Protein AF-E6UH78-F1 (afdb_monomer_lite)

Sequence (272 aa):
MNTFVCPHCGGEVPEGMRFCPHCMTVLAEPQAIEIGAKGRKKNSLVFIIVLCACIVTGAAVYFAARGHNDISVQKNNTDTEVSADVSETESFTSDVDSWVDSMTESIPDNIVTDESSSAESHDETESSADSSVNEHITEQGITPESLYADIKDWCGTHPPKYFGVESAEDISAEQDGDTTMFSFADKGGARIFIGTDTDGNASFIIRLNDISAEGNNEHGEEILSALGDIFFSTDLSGRDGNFTENGYSFEIICNDYPDMFYTEYIITAEKL

Foldseek 3Di:
DDWDADPPPRDTGDPPDQADPVPRHGDDDPPPPPPPPPDDDPVVVVVVVVVVVVVVVVVVVVCVVVVPDDPPPDDDDDDDDDDDDDDDDDDDDDDDDDDDDDDDDDDDDDDDDDDDDDDDDDDPPPPPPPPPPACLVPLVHDDLVNVLVLQVVLCVVPVDPKAHDPDSVQWDWDDDPQKIWIWHAINQRWIWIWIAGSQGKIKIKIKHAQDDPPPDPVVVQRVQQSVCCSNQNDRRGPDAAWDDDNQWTKHWDWDDDVVRRMIIIIIIIHGD

Organism: Ruminococcus albus (strain ATCC 27210 / DSM 20455 / JCM 14654 / NCDO 2250 / 7) (NCBI:txid697329)

Structure (mmCIF, N/CA/C/O backbone):
data_AF-E6UH78-F1
#
_entry.id   AF-E6UH78-F1
#
loop_
_atom_site.group_PDB
_atom_site.id
_atom_site.type_symbol
_atom_site.label_atom_id
_atom_site.label_alt_id
_atom_site.label_comp_id
_atom_site.label_asym_id
_atom_site.label_entity_id
_atom_site.label_seq_id
_atom_site.pdbx_PDB_ins_code
_atom_site.Cartn_x
_atom_site.Cartn_y
_atom_site.Cartn_z
_atom_site.occupancy
_atom_site.B_iso_or_equiv
_atom_site.auth_seq_id
_atom_site.auth_comp_id
_atom_site.auth_asym_id
_atom_site.auth_atom_id
_atom_site.pdbx_PDB_model_num
ATOM 1 N N . MET A 1 1 ? 24.136 11.012 -43.748 1.00 64.56 1 MET A N 1
ATOM 2 C CA . MET A 1 1 ? 23.603 10.358 -42.538 1.00 64.56 1 MET A CA 1
ATOM 3 C C . MET A 1 1 ? 23.881 8.887 -42.724 1.00 64.56 1 MET A C 1
ATOM 5 O O . MET A 1 1 ? 23.500 8.372 -43.767 1.00 64.56 1 MET A O 1
ATOM 9 N N . ASN A 1 2 ? 24.631 8.267 -41.819 1.00 87.12 2 ASN A N 1
ATOM 10 C CA . ASN A 1 2 ? 24.899 6.839 -41.918 1.00 87.12 2 ASN A CA 1
ATOM 11 C C . ASN A 1 2 ? 23.661 6.069 -41.453 1.00 87.12 2 ASN A C 1
ATOM 13 O O . ASN A 1 2 ? 23.015 6.447 -40.471 1.00 87.12 2 ASN A O 1
ATOM 17 N N . THR A 1 3 ? 23.321 5.021 -42.190 1.00 92.69 3 THR A N 1
ATOM 18 C CA . THR A 1 3 ? 22.220 4.108 -41.890 1.00 92.69 3 THR A CA 1
ATOM 19 C C . THR A 1 3 ? 22.760 2.684 -41.872 1.00 92.69 3 THR A C 1
ATOM 21 O O . THR A 1 3 ? 23.737 2.369 -42.555 1.00 92.69 3 THR A O 1
ATOM 24 N N . PHE A 1 4 ? 22.129 1.820 -41.084 1.00 92.19 4 PHE A N 1
ATOM 25 C CA . PHE A 1 4 ? 22.402 0.387 -41.064 1.00 92.19 4 PHE A CA 1
ATOM 26 C C . PHE A 1 4 ? 21.100 -0.393 -41.245 1.00 92.19 4 PHE A C 1
ATOM 28 O O . PHE A 1 4 ? 20.007 0.135 -41.048 1.00 92.19 4 PHE A O 1
ATOM 35 N N . VAL A 1 5 ? 21.208 -1.655 -41.650 1.00 95.31 5 VAL A N 1
ATOM 36 C CA . VAL A 1 5 ? 20.044 -2.518 -41.872 1.00 95.31 5 VAL A CA 1
ATOM 37 C C . VAL A 1 5 ? 19.690 -3.229 -40.570 1.00 95.31 5 VAL A C 1
ATOM 39 O O . VAL A 1 5 ? 20.540 -3.881 -39.964 1.00 95.31 5 VAL A O 1
ATOM 42 N N . CYS A 1 6 ? 18.433 -3.115 -40.144 1.00 94.44 6 CYS A N 1
ATOM 43 C CA . CYS A 1 6 ? 17.913 -3.818 -38.978 1.00 94.44 6 CYS A CA 1
ATOM 44 C C . CYS A 1 6 ? 18.051 -5.342 -39.169 1.00 94.44 6 CYS A C 1
ATOM 46 O O . CYS A 1 6 ? 17.504 -5.872 -40.140 1.00 94.44 6 CYS A O 1
ATOM 48 N N . PRO A 1 7 ? 18.696 -6.075 -38.242 1.00 91.88 7 PRO A N 1
ATOM 49 C CA . PRO A 1 7 ? 18.867 -7.523 -38.362 1.00 91.88 7 PRO A CA 1
ATOM 50 C C . PRO A 1 7 ? 17.557 -8.308 -38.192 1.00 91.88 7 PRO A C 1
ATOM 52 O O . PRO A 1 7 ? 17.492 -9.465 -38.595 1.00 91.88 7 PRO A O 1
ATOM 55 N N . HIS A 1 8 ? 16.514 -7.696 -37.620 1.00 93.81 8 HIS A N 1
ATOM 56 C CA . HIS A 1 8 ? 15.230 -8.357 -37.367 1.00 93.81 8 HIS A CA 1
ATOM 57 C C . HIS A 1 8 ? 14.242 -8.230 -38.530 1.00 93.81 8 HIS A C 1
ATOM 59 O O . HIS A 1 8 ? 13.579 -9.203 -38.873 1.00 93.81 8 HIS A O 1
ATOM 65 N N . CYS A 1 9 ? 14.126 -7.043 -39.136 1.00 96.00 9 CYS A N 1
ATOM 66 C CA . CYS A 1 9 ? 13.117 -6.776 -40.169 1.00 96.00 9 CYS A CA 1
ATOM 67 C C . CYS A 1 9 ? 13.693 -6.365 -41.529 1.00 96.00 9 CYS A C 1
ATOM 69 O O . CYS A 1 9 ? 12.942 -6.245 -42.492 1.00 96.00 9 CYS A O 1
ATOM 71 N N . GLY A 1 10 ? 15.003 -6.116 -41.62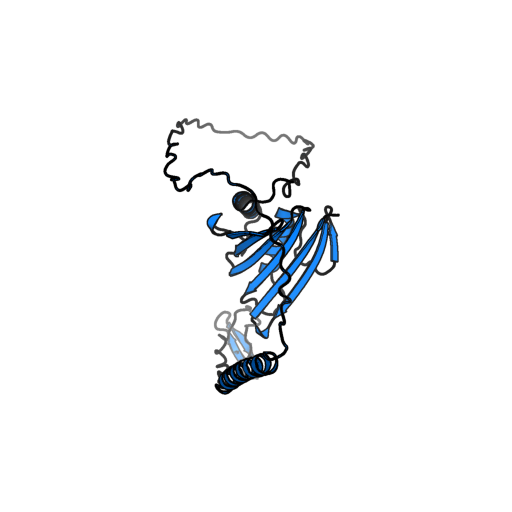3 1.00 95.81 10 GLY A N 1
ATOM 72 C CA . GLY A 1 10 ? 15.647 -5.664 -42.857 1.00 95.81 10 GLY A CA 1
ATOM 73 C C . GLY A 1 10 ? 15.383 -4.199 -43.229 1.00 95.81 10 GLY A C 1
ATOM 74 O O . GLY A 1 10 ? 15.812 -3.767 -44.294 1.00 95.81 10 GLY A O 1
ATOM 75 N N . GLY A 1 11 ? 14.692 -3.427 -42.384 1.00 95.25 11 GLY A N 1
ATOM 76 C CA . GLY A 1 11 ? 14.471 -1.994 -42.604 1.00 95.25 11 GLY A CA 1
ATOM 77 C C . GLY A 1 11 ? 15.739 -1.161 -42.388 1.00 95.25 11 GLY A C 1
ATOM 78 O O . GLY A 1 11 ? 16.573 -1.506 -41.549 1.00 95.25 11 GLY A O 1
ATOM 79 N N . GLU A 1 12 ? 15.878 -0.053 -43.114 1.00 95.88 12 GLU A N 1
ATOM 80 C CA . GLU A 1 12 ? 16.978 0.898 -42.917 1.00 95.88 12 GLU A CA 1
ATOM 81 C C . GLU A 1 12 ? 16.752 1.735 -41.653 1.00 95.88 12 GLU A C 1
ATOM 83 O O . GLU A 1 12 ? 15.695 2.335 -41.463 1.00 95.88 12 GLU A O 1
ATOM 88 N N . VAL A 1 13 ? 17.756 1.786 -40.779 1.00 94.25 13 VAL A N 1
ATOM 89 C CA . VAL A 1 13 ? 17.693 2.487 -39.496 1.00 94.25 13 VAL A CA 1
ATOM 90 C C . VAL A 1 13 ? 18.829 3.507 -39.408 1.00 94.25 13 VAL A C 1
ATOM 92 O O . VAL A 1 13 ? 19.980 3.169 -39.700 1.00 94.25 13 VAL A O 1
ATOM 95 N N . PRO A 1 14 ? 18.549 4.759 -39.002 1.00 93.00 14 PRO A N 1
ATOM 96 C CA . PRO A 1 14 ? 19.593 5.733 -38.700 1.00 93.00 14 PRO A CA 1
ATOM 97 C C . PRO A 1 14 ? 20.524 5.244 -37.580 1.00 93.00 14 PRO A C 1
ATOM 99 O O . PRO A 1 14 ? 20.056 4.724 -36.564 1.00 93.00 14 PRO A O 1
ATOM 102 N N . GLU A 1 15 ? 21.839 5.433 -37.735 1.00 87.81 15 GLU A N 1
ATOM 103 C CA . GLU A 1 15 ? 22.797 5.150 -36.656 1.00 87.81 15 GLU A CA 1
ATOM 104 C C . GLU A 1 15 ? 22.454 5.949 -35.381 1.00 87.81 15 GLU A C 1
ATOM 106 O O . GLU A 1 15 ? 22.081 7.121 -35.445 1.00 87.81 15 GLU A O 1
ATOM 111 N N . GLY A 1 16 ? 22.584 5.310 -34.213 1.00 85.44 16 GLY A N 1
ATOM 112 C CA . GLY A 1 16 ? 22.315 5.919 -32.901 1.00 85.44 16 GLY A CA 1
ATOM 113 C C . GLY A 1 16 ? 20.896 5.718 -32.350 1.00 85.44 16 GLY A C 1
ATOM 114 O O . GLY A 1 16 ? 20.636 6.093 -31.207 1.00 85.44 16 GLY A O 1
ATOM 115 N N . MET A 1 17 ? 19.984 5.100 -33.107 1.00 87.25 17 MET A N 1
ATOM 116 C CA . MET A 1 17 ? 18.658 4.721 -32.603 1.00 87.25 17 MET A CA 1
ATOM 117 C C . MET A 1 17 ? 18.734 3.510 -31.660 1.00 87.25 17 MET A C 1
ATOM 119 O O . MET A 1 17 ? 19.399 2.520 -31.960 1.00 87.25 17 MET A O 1
ATOM 123 N N . ARG A 1 18 ? 18.007 3.563 -30.533 1.00 89.31 18 ARG A N 1
ATOM 124 C CA . ARG A 1 18 ? 17.920 2.446 -29.567 1.00 89.31 18 ARG A CA 1
ATOM 125 C C . ARG A 1 18 ? 16.932 1.358 -29.999 1.00 89.31 18 ARG A C 1
ATOM 127 O O . ARG A 1 18 ? 17.077 0.209 -29.594 1.00 89.31 18 ARG A O 1
ATOM 134 N N . PHE A 1 19 ? 15.957 1.705 -30.836 1.00 94.06 19 PHE A N 1
ATOM 135 C CA . PHE A 1 19 ? 14.913 0.811 -31.335 1.00 94.06 19 PHE A CA 1
ATOM 136 C C . PHE A 1 19 ? 14.699 1.005 -32.839 1.00 94.06 19 PHE A C 1
ATOM 138 O O . PHE A 1 19 ? 14.930 2.083 -33.388 1.00 94.06 19 PHE A O 1
ATOM 145 N N . CYS A 1 20 ? 14.251 -0.048 -33.518 1.00 94.62 20 CYS A N 1
ATOM 146 C CA . CYS A 1 20 ? 13.890 0.017 -34.925 1.00 94.62 20 CYS A CA 1
ATOM 147 C C . CYS A 1 20 ? 12.533 0.727 -35.089 1.00 94.62 20 CYS A C 1
ATOM 149 O O . CYS A 1 20 ? 11.542 0.236 -34.549 1.00 94.62 20 CYS A O 1
ATOM 151 N N . PRO A 1 21 ? 12.417 1.805 -35.886 1.00 93.38 21 PRO A N 1
ATOM 152 C CA . PRO A 1 21 ? 11.133 2.476 -36.108 1.00 93.38 21 PRO A CA 1
ATOM 153 C C . PRO A 1 21 ? 10.144 1.637 -36.936 1.00 93.38 21 PRO A C 1
ATOM 155 O O . PRO A 1 21 ? 8.962 1.957 -36.980 1.00 93.38 21 PRO A O 1
ATOM 158 N N . HIS A 1 22 ? 10.612 0.573 -37.598 1.00 95.38 22 HIS A N 1
ATOM 159 C CA . HIS A 1 22 ? 9.776 -0.273 -38.454 1.00 95.38 22 HIS A CA 1
ATOM 160 C C . HIS A 1 22 ? 9.160 -1.466 -37.722 1.00 95.38 22 HIS A C 1
ATOM 162 O O . HIS A 1 22 ? 8.019 -1.815 -37.997 1.00 95.38 22 HIS A O 1
ATOM 168 N N . CYS A 1 23 ? 9.906 -2.110 -36.820 1.00 95.38 23 CYS A N 1
ATOM 169 C CA . CYS A 1 23 ? 9.446 -3.316 -36.120 1.00 95.38 23 CYS A CA 1
ATOM 170 C C . CYS A 1 23 ? 9.434 -3.179 -34.594 1.00 95.38 23 CYS A C 1
ATOM 172 O O . CYS A 1 23 ? 9.164 -4.157 -33.908 1.00 95.38 23 CYS A O 1
ATOM 174 N N . MET A 1 24 ? 9.766 -1.994 -34.067 1.00 93.00 24 MET A N 1
ATOM 175 C CA . MET A 1 24 ? 9.854 -1.684 -32.632 1.00 93.00 24 MET A CA 1
ATOM 176 C C . MET A 1 24 ? 10.829 -2.561 -31.829 1.00 93.00 24 MET A C 1
ATOM 178 O O . MET A 1 24 ? 10.889 -2.464 -30.608 1.00 93.00 24 MET A O 1
ATOM 182 N N . THR A 1 25 ? 11.650 -3.382 -32.489 1.00 91.50 25 THR A N 1
ATOM 183 C CA . THR A 1 25 ? 12.662 -4.201 -31.814 1.00 91.50 25 THR A CA 1
ATOM 184 C C . THR A 1 25 ? 13.817 -3.333 -31.322 1.00 91.50 25 THR A C 1
ATOM 186 O O . THR A 1 25 ? 14.319 -2.482 -32.060 1.00 91.50 25 THR A O 1
ATOM 189 N N . VAL A 1 26 ? 14.249 -3.557 -30.082 1.00 92.12 26 VAL A N 1
ATOM 190 C CA . VAL A 1 26 ? 15.414 -2.898 -29.476 1.00 92.12 26 VAL A CA 1
ATOM 191 C C . VAL A 1 26 ? 16.685 -3.358 -30.201 1.00 92.12 26 VAL A C 1
ATOM 193 O O . VAL A 1 26 ? 16.907 -4.554 -30.355 1.00 92.12 26 VAL A O 1
ATOM 196 N N . LEU A 1 27 ? 17.495 -2.414 -30.693 1.00 86.06 27 LEU A N 1
ATOM 197 C CA . LEU A 1 27 ? 18.674 -2.686 -31.537 1.00 86.06 27 LEU A CA 1
ATOM 198 C C . LEU A 1 27 ? 20.006 -2.521 -30.805 1.00 86.06 27 LEU A C 1
ATOM 200 O O . LEU A 1 27 ? 21.017 -3.057 -31.250 1.00 86.06 27 LEU A O 1
ATOM 204 N N . ALA A 1 28 ? 20.015 -1.771 -29.705 1.00 74.69 28 ALA A N 1
ATOM 205 C CA . ALA A 1 28 ? 21.189 -1.591 -28.872 1.00 74.69 28 ALA A CA 1
ATOM 206 C C . ALA A 1 28 ? 20.888 -2.137 -27.481 1.00 74.69 28 ALA A C 1
ATOM 208 O O . ALA A 1 28 ? 20.079 -1.569 -26.744 1.00 74.69 28 ALA A O 1
ATOM 209 N N . GLU A 1 29 ? 21.569 -3.220 -27.121 1.00 62.41 29 GLU A N 1
ATOM 210 C CA . GLU A 1 29 ? 21.730 -3.588 -25.723 1.00 62.41 29 GLU A CA 1
ATOM 211 C C . GLU A 1 29 ? 22.396 -2.390 -25.027 1.00 62.41 29 GLU A C 1
ATOM 213 O O . GLU A 1 29 ? 23.367 -1.842 -25.571 1.00 62.41 29 GLU A O 1
ATOM 218 N N . PRO A 1 30 ? 21.843 -1.879 -23.912 1.00 55.22 30 PRO A N 1
ATOM 219 C CA . PRO A 1 30 ? 22.436 -0.753 -23.220 1.00 55.22 30 PRO A CA 1
ATOM 220 C C . PRO A 1 30 ? 23.849 -1.171 -22.837 1.00 55.22 30 PRO A C 1
ATOM 222 O O . PRO A 1 30 ? 24.035 -1.996 -21.948 1.00 55.22 30 PRO A O 1
ATOM 225 N N . GLN A 1 31 ? 24.852 -0.624 -23.530 1.00 50.94 31 GLN A N 1
ATOM 226 C CA . GLN A 1 31 ? 26.220 -0.684 -23.047 1.00 50.94 31 GLN A CA 1
ATOM 227 C C . GLN A 1 31 ? 26.142 -0.134 -21.639 1.00 50.94 31 GLN A C 1
ATOM 229 O O . GLN A 1 31 ? 25.768 1.032 -21.472 1.00 50.94 31 GLN A O 1
ATOM 234 N N . ALA A 1 32 ? 26.358 -1.018 -20.661 1.00 45.69 32 ALA A N 1
ATOM 235 C CA . ALA A 1 32 ? 26.379 -0.673 -19.261 1.00 45.69 32 ALA A CA 1
ATOM 236 C C . ALA A 1 32 ? 27.244 0.573 -19.174 1.00 45.69 32 ALA A C 1
ATOM 238 O O . ALA A 1 32 ? 28.445 0.532 -19.444 1.00 45.69 32 ALA A O 1
ATOM 239 N N . ILE A 1 33 ? 26.599 1.711 -18.925 1.00 51.16 33 ILE A N 1
ATOM 240 C CA . ILE A 1 33 ? 27.321 2.917 -18.592 1.00 51.16 33 ILE A CA 1
ATOM 241 C C . ILE A 1 33 ? 28.070 2.467 -17.352 1.00 51.16 33 ILE A C 1
ATOM 243 O O . ILE A 1 33 ? 27.443 2.167 -16.337 1.00 51.16 33 ILE A O 1
ATOM 247 N N . GLU A 1 34 ? 29.388 2.308 -17.457 1.00 52.97 34 GLU A N 1
ATOM 248 C CA . GLU A 1 34 ? 30.239 2.218 -16.288 1.00 52.97 34 GLU A CA 1
ATOM 249 C C . GLU A 1 34 ? 30.038 3.552 -15.573 1.00 52.97 34 GLU A C 1
ATOM 251 O O . GLU A 1 34 ? 30.721 4.546 -15.832 1.00 52.97 34 GLU A O 1
ATOM 256 N N . ILE A 1 35 ? 29.000 3.613 -14.735 1.00 50.22 35 ILE A N 1
ATOM 257 C CA . ILE A 1 35 ? 28.782 4.688 -13.793 1.00 50.22 35 ILE A CA 1
ATOM 258 C C . ILE A 1 35 ? 29.989 4.561 -12.891 1.00 50.22 35 ILE A C 1
ATOM 260 O O . ILE A 1 35 ? 30.033 3.705 -12.008 1.00 50.22 35 ILE A O 1
ATOM 264 N N . GLY A 1 36 ? 31.018 5.349 -13.203 1.00 45.28 36 GLY A N 1
ATOM 265 C CA . GLY A 1 36 ? 32.246 5.397 -12.443 1.00 45.28 36 GLY A CA 1
ATOM 266 C C . GLY A 1 36 ? 31.859 5.522 -10.984 1.00 45.28 36 GLY A C 1
ATOM 267 O O . GLY A 1 36 ? 31.311 6.548 -10.574 1.00 45.28 36 GLY A O 1
ATOM 268 N N . ALA A 1 37 ? 32.092 4.445 -10.234 1.00 51.62 37 ALA A N 1
ATOM 269 C CA . ALA A 1 37 ? 31.869 4.376 -8.809 1.00 51.62 37 ALA A CA 1
ATOM 270 C C . ALA A 1 37 ? 32.711 5.486 -8.181 1.00 51.62 37 ALA A C 1
ATOM 272 O O . ALA A 1 37 ? 33.913 5.350 -7.941 1.00 51.62 37 ALA A O 1
ATOM 273 N N . LYS A 1 38 ? 32.087 6.649 -7.994 1.00 45.47 38 LYS A N 1
ATOM 274 C CA . LYS A 1 38 ? 32.707 7.817 -7.393 1.00 45.47 38 LYS A CA 1
ATOM 275 C C . LYS A 1 38 ? 32.913 7.440 -5.934 1.00 45.47 38 LYS A C 1
ATOM 277 O O . LYS A 1 38 ? 31.975 7.465 -5.143 1.00 45.47 38 LYS A O 1
ATOM 282 N N . GLY A 1 39 ? 34.130 6.997 -5.620 1.00 51.09 39 GLY A N 1
ATOM 283 C CA . GLY A 1 39 ? 34.507 6.462 -4.319 1.00 51.09 39 GLY A CA 1
ATOM 284 C C . GLY A 1 39 ? 33.954 7.316 -3.183 1.00 51.09 39 GLY A C 1
ATOM 285 O O . GLY A 1 39 ? 34.350 8.472 -3.005 1.00 51.09 39 GLY A O 1
ATOM 286 N N . ARG A 1 40 ? 33.024 6.737 -2.412 1.00 53.28 40 ARG A N 1
ATOM 287 C CA . ARG A 1 40 ? 32.536 7.318 -1.161 1.00 53.28 40 ARG A CA 1
ATOM 288 C C . ARG A 1 40 ? 33.744 7.564 -0.261 1.00 53.28 40 ARG A C 1
ATOM 290 O O . ARG A 1 40 ? 34.459 6.644 0.134 1.00 53.28 40 ARG A O 1
ATOM 297 N N . LYS A 1 41 ? 33.995 8.844 0.014 1.00 55.88 41 LYS A N 1
ATOM 298 C CA . LYS A 1 41 ? 35.101 9.338 0.835 1.00 55.88 41 LYS A CA 1
ATOM 299 C C . LYS A 1 41 ? 35.047 8.688 2.223 1.00 55.88 41 LYS A C 1
ATOM 301 O O . LYS A 1 41 ? 34.174 9.016 3.024 1.00 55.88 41 LYS A O 1
ATOM 306 N N . LYS A 1 42 ? 36.057 7.866 2.539 1.00 61.22 42 LYS A N 1
ATOM 307 C CA . LYS A 1 42 ? 36.371 7.318 3.880 1.00 61.22 42 LYS A CA 1
ATOM 308 C C . LYS A 1 42 ? 36.384 8.364 5.009 1.00 61.22 42 LYS A C 1
ATOM 310 O O . LYS A 1 42 ? 36.319 8.007 6.178 1.00 61.22 42 LYS A O 1
ATOM 315 N N . ASN A 1 43 ? 36.423 9.652 4.676 1.00 64.38 43 ASN A N 1
ATOM 316 C CA . ASN A 1 43 ? 36.485 10.742 5.643 1.00 64.38 43 ASN A CA 1
ATOM 317 C C . ASN A 1 43 ? 35.149 10.988 6.366 1.00 64.38 43 ASN A C 1
ATOM 319 O O . ASN A 1 43 ? 35.172 11.568 7.444 1.00 64.38 43 ASN A O 1
ATOM 323 N N . SER A 1 44 ? 34.003 10.540 5.833 1.00 69.50 44 SER A N 1
ATOM 324 C CA . SER A 1 44 ? 32.702 10.743 6.500 1.00 69.50 44 SER A CA 1
ATOM 325 C C . SER A 1 44 ? 32.572 9.930 7.795 1.00 69.50 44 SER A C 1
ATOM 327 O O . SER A 1 44 ? 32.066 10.441 8.790 1.00 69.50 44 SER A O 1
ATOM 329 N N . LEU A 1 45 ? 33.134 8.718 7.833 1.00 81.06 45 LEU A N 1
ATOM 330 C CA . LEU A 1 45 ? 33.101 7.865 9.025 1.00 81.06 45 LEU A CA 1
ATOM 331 C C . LEU A 1 45 ? 33.963 8.437 10.166 1.00 81.06 45 LEU A C 1
ATOM 333 O O . LEU A 1 45 ? 33.591 8.348 11.332 1.00 81.06 45 LEU A O 1
ATOM 337 N N . VAL A 1 46 ? 35.070 9.111 9.834 1.00 86.94 46 VAL A N 1
ATOM 338 C CA . VAL A 1 46 ? 35.931 9.782 10.823 1.00 86.94 46 VAL A CA 1
ATOM 339 C C . VAL A 1 46 ? 35.196 10.941 11.506 1.00 86.94 46 VAL A C 1
ATOM 341 O O . VAL A 1 46 ? 35.317 11.100 12.718 1.00 86.94 46 VAL A O 1
ATOM 344 N N . PHE A 1 47 ? 34.388 11.711 10.767 1.00 87.44 47 PHE A N 1
ATOM 345 C CA . PHE A 1 47 ? 33.593 12.796 11.355 1.00 87.44 47 PHE A CA 1
ATOM 346 C C . PHE A 1 47 ? 32.551 12.286 12.357 1.00 87.44 47 PHE A C 1
ATOM 348 O O . PHE A 1 47 ? 32.396 12.891 13.416 1.00 87.44 47 PHE A O 1
ATOM 355 N N . ILE A 1 48 ? 31.889 11.160 12.067 1.00 89.44 48 ILE A N 1
ATOM 356 C CA . ILE A 1 48 ? 30.893 10.564 12.973 1.00 89.44 48 ILE A CA 1
ATOM 357 C C . ILE A 1 48 ? 31.556 10.103 14.279 1.00 89.44 48 ILE A C 1
ATOM 359 O O . ILE A 1 48 ? 31.062 10.414 15.360 1.00 89.44 48 ILE A O 1
ATOM 363 N N . ILE A 1 49 ? 32.715 9.437 14.202 1.00 93.38 49 ILE A N 1
ATOM 364 C CA . ILE A 1 49 ? 33.445 8.976 15.396 1.00 93.38 49 ILE A CA 1
ATOM 365 C C . ILE A 1 49 ? 33.884 10.156 16.276 1.00 93.38 49 ILE A C 1
ATOM 367 O O . ILE A 1 49 ? 33.722 10.108 17.496 1.00 93.38 49 ILE A O 1
ATOM 371 N N . VAL A 1 50 ? 34.409 11.228 15.672 1.00 95.81 50 VAL A N 1
ATOM 372 C CA . VAL A 1 50 ? 34.823 12.432 16.413 1.00 95.81 50 VAL A CA 1
ATOM 373 C C . VAL A 1 50 ? 33.624 13.099 17.093 1.00 95.81 50 VAL A C 1
ATOM 375 O O . VAL A 1 50 ? 33.726 13.503 18.249 1.00 95.81 50 VAL A O 1
ATOM 378 N N . LEU A 1 51 ? 32.474 13.166 16.418 1.00 95.56 51 LEU A N 1
ATOM 379 C CA . LEU A 1 51 ? 31.261 13.766 16.972 1.00 95.56 51 LEU A CA 1
ATOM 380 C C . LEU A 1 51 ? 30.727 12.979 18.180 1.00 95.56 51 LEU A C 1
ATOM 382 O O . LEU A 1 51 ? 30.440 13.580 19.216 1.00 95.56 51 LEU A O 1
ATOM 386 N N . CYS A 1 52 ? 30.690 11.644 18.105 1.00 95.44 52 CYS A N 1
ATOM 387 C CA . CYS A 1 52 ? 30.312 10.798 19.242 1.00 95.44 52 CYS A CA 1
ATOM 388 C C . CYS A 1 52 ? 31.266 10.970 20.437 1.00 95.44 52 CYS A C 1
ATOM 390 O O . CYS A 1 52 ? 30.812 11.090 21.576 1.00 95.44 52 CYS A O 1
ATOM 392 N N . ALA A 1 53 ? 32.580 11.048 20.196 1.00 96.31 53 ALA A N 1
ATOM 393 C CA . ALA A 1 53 ? 33.564 11.260 21.259 1.00 96.31 53 ALA A CA 1
ATOM 394 C C . ALA A 1 53 ? 33.379 12.615 21.974 1.00 96.31 53 ALA A C 1
ATOM 396 O O . ALA A 1 53 ? 33.495 12.686 23.203 1.00 96.31 53 ALA A O 1
ATOM 397 N N . CYS A 1 54 ? 33.033 13.675 21.235 1.00 96.00 54 CYS A N 1
ATOM 398 C CA . CYS A 1 54 ? 32.720 14.992 21.802 1.00 96.00 54 CYS A CA 1
ATOM 399 C C . CYS A 1 54 ? 31.463 14.973 22.686 1.00 96.00 54 CYS A C 1
ATOM 401 O O . CYS A 1 54 ? 31.446 15.606 23.740 1.00 96.00 54 CYS A O 1
ATOM 403 N N . ILE A 1 55 ? 30.422 14.231 22.296 1.00 96.12 55 ILE A N 1
ATOM 404 C CA . ILE A 1 55 ? 29.178 14.133 23.078 1.00 96.12 55 ILE A CA 1
ATOM 405 C C . ILE A 1 55 ? 29.433 13.417 24.411 1.00 96.12 55 ILE A C 1
ATOM 407 O O . ILE A 1 55 ? 29.029 13.910 25.464 1.00 96.12 55 ILE A O 1
ATOM 411 N N . VAL A 1 56 ? 30.157 12.294 24.385 1.00 96.00 56 VAL A N 1
ATOM 412 C CA . VAL A 1 56 ? 30.470 11.509 25.593 1.00 96.00 56 VAL A CA 1
ATOM 413 C C . VAL A 1 56 ? 31.337 12.310 26.569 1.00 96.00 56 VAL A C 1
ATOM 415 O O . VAL A 1 56 ? 31.060 12.343 27.769 1.00 96.00 56 VAL A O 1
ATOM 418 N N . THR A 1 57 ? 32.362 13.002 26.066 1.00 94.56 57 THR A N 1
ATOM 419 C CA . THR A 1 57 ? 33.218 13.854 26.908 1.00 94.56 57 THR A CA 1
ATOM 420 C C . THR A 1 57 ? 32.465 15.065 27.458 1.00 94.56 57 THR A C 1
ATOM 422 O O . THR A 1 57 ? 32.613 15.382 28.639 1.00 94.56 57 THR A O 1
ATOM 425 N N . GLY A 1 58 ? 31.599 15.696 26.657 1.00 95.31 58 GLY A N 1
ATOM 426 C CA . GLY A 1 58 ? 30.731 16.786 27.106 1.00 95.31 58 GLY A CA 1
ATOM 427 C C . GLY A 1 58 ? 29.777 16.365 28.227 1.00 95.31 58 GLY A C 1
ATOM 428 O O . GLY A 1 58 ? 29.675 17.060 29.239 1.00 95.31 58 GLY A O 1
ATOM 429 N N . ALA A 1 59 ? 29.138 15.198 28.098 1.00 92.75 59 ALA A N 1
ATOM 430 C CA . ALA A 1 59 ? 28.251 14.654 29.123 1.00 92.75 59 ALA A CA 1
ATOM 431 C C . ALA A 1 59 ? 28.996 14.366 30.438 1.00 92.75 59 ALA A C 1
ATOM 433 O O . ALA A 1 59 ? 28.528 14.755 31.507 1.00 92.75 59 ALA A O 1
ATOM 434 N N . ALA A 1 60 ? 30.184 13.756 30.378 1.00 93.19 60 ALA A N 1
ATOM 435 C CA . ALA A 1 60 ? 30.981 13.465 31.572 1.00 93.19 60 ALA A CA 1
ATOM 436 C C . ALA A 1 60 ? 31.373 14.741 32.343 1.00 93.19 60 ALA A C 1
ATOM 438 O O . ALA A 1 60 ? 31.232 14.794 33.566 1.00 93.19 60 ALA A O 1
ATOM 439 N N . VAL A 1 61 ? 31.806 15.792 31.635 1.00 94.25 61 VAL A N 1
ATOM 440 C CA . VAL A 1 61 ? 32.126 17.095 32.246 1.00 94.25 61 VAL A CA 1
ATOM 441 C C . VAL A 1 61 ? 30.877 17.744 32.842 1.00 94.25 61 VAL A C 1
ATOM 443 O O . VAL A 1 61 ? 30.929 18.275 33.951 1.00 94.25 61 VAL A O 1
ATOM 446 N N . TYR A 1 62 ? 29.744 17.667 32.142 1.00 92.75 62 TYR A N 1
ATOM 447 C CA . TYR A 1 62 ? 28.475 18.205 32.620 1.00 92.75 62 TYR A CA 1
ATOM 448 C C . TYR A 1 62 ? 28.027 17.556 33.937 1.00 92.75 62 TYR A C 1
ATOM 450 O O . TYR A 1 62 ? 27.680 18.263 34.883 1.00 92.75 62 TYR A O 1
ATOM 458 N N . PHE A 1 63 ? 28.089 16.224 34.038 1.00 88.19 63 PHE A N 1
ATOM 459 C CA . PHE A 1 63 ? 27.739 15.507 35.268 1.00 88.19 63 PHE A CA 1
ATOM 460 C C . PHE A 1 63 ? 28.720 15.784 36.411 1.00 88.19 63 PHE A C 1
ATOM 462 O O . PHE A 1 63 ? 28.284 15.998 37.542 1.00 88.19 63 PHE A O 1
ATOM 469 N N . ALA A 1 64 ? 30.023 15.864 36.127 1.00 86.69 64 ALA A N 1
ATOM 470 C CA . ALA A 1 64 ? 31.022 16.221 37.134 1.00 86.69 64 ALA A CA 1
ATOM 471 C C . ALA A 1 64 ? 30.816 17.645 37.684 1.00 86.69 64 ALA A C 1
ATOM 473 O O . ALA A 1 64 ? 30.976 17.871 38.881 1.00 86.69 64 ALA A O 1
ATOM 474 N N . ALA A 1 65 ? 30.401 18.595 36.841 1.00 85.44 65 ALA A N 1
ATOM 475 C CA . ALA A 1 65 ? 30.098 19.962 37.265 1.00 85.44 65 ALA A CA 1
ATOM 476 C C . ALA A 1 65 ? 28.790 20.074 38.071 1.00 85.44 65 ALA A C 1
ATOM 478 O O . ALA A 1 65 ? 28.641 20.992 38.876 1.00 85.44 65 ALA A O 1
ATOM 479 N N . ARG A 1 66 ? 27.835 19.154 37.873 1.00 79.75 66 ARG A N 1
ATOM 480 C CA . ARG A 1 66 ? 26.520 19.187 38.539 1.00 79.75 66 ARG A CA 1
ATOM 481 C C . ARG A 1 66 ? 26.469 18.425 39.869 1.00 79.75 66 ARG A C 1
ATOM 483 O O . ARG A 1 66 ? 25.531 18.626 40.633 1.00 79.75 66 ARG A O 1
ATOM 490 N N . GLY A 1 67 ? 27.463 17.585 40.161 1.00 61.34 67 GLY A N 1
ATOM 491 C CA . GLY A 1 67 ? 27.484 16.675 41.314 1.00 61.34 67 GLY A CA 1
ATOM 492 C C . GLY A 1 67 ? 27.759 17.291 42.693 1.00 61.34 67 GLY A C 1
ATOM 493 O O . GLY A 1 67 ? 27.960 16.536 43.636 1.00 61.34 67 GLY A O 1
ATOM 494 N N . HIS A 1 68 ? 27.781 18.620 42.841 1.00 56.88 68 HIS A N 1
ATOM 495 C CA . HIS A 1 68 ? 28.147 19.283 44.104 1.00 56.88 68 HIS A CA 1
ATOM 496 C C . HIS A 1 68 ? 27.072 20.207 44.699 1.00 56.88 68 HIS A C 1
ATOM 498 O O . HIS A 1 68 ? 27.398 21.063 45.516 1.00 56.88 68 HIS A O 1
ATOM 504 N N . ASN A 1 69 ? 25.797 20.029 44.336 1.00 61.88 69 ASN A N 1
ATOM 505 C CA . ASN A 1 69 ? 24.698 20.718 45.017 1.00 61.88 69 ASN A CA 1
ATOM 506 C C . ASN A 1 69 ? 24.005 19.768 46.004 1.00 61.88 69 ASN A C 1
ATOM 508 O O . ASN A 1 69 ? 23.284 18.850 45.620 1.00 61.88 69 ASN A O 1
ATOM 512 N N . ASP A 1 70 ? 24.305 20.015 47.274 1.00 51.56 70 ASP A N 1
ATOM 513 C CA . ASP A 1 70 ? 23.923 19.316 48.496 1.00 51.56 70 ASP A CA 1
ATOM 514 C C . ASP A 1 70 ? 22.493 18.743 48.545 1.00 51.56 70 ASP A C 1
ATOM 516 O O . ASP A 1 70 ? 21.501 19.470 48.609 1.00 51.56 70 ASP A O 1
ATOM 520 N N . ILE A 1 71 ? 22.403 17.416 48.681 1.00 57.16 71 ILE A N 1
ATOM 521 C CA . ILE A 1 71 ? 21.260 16.740 49.306 1.00 57.16 71 ILE A CA 1
ATOM 522 C C . ILE A 1 71 ? 21.535 16.718 50.815 1.00 57.16 71 ILE A C 1
ATOM 524 O O . ILE A 1 71 ? 22.134 15.789 51.355 1.00 57.16 71 ILE A O 1
ATOM 528 N N . SER A 1 72 ? 21.118 17.773 51.515 1.00 54.09 72 SER A N 1
ATOM 529 C CA . SER A 1 72 ? 20.991 17.746 52.974 1.00 54.09 72 SER A CA 1
ATOM 530 C C . SER A 1 72 ? 19.613 17.185 53.337 1.00 54.09 72 SER A C 1
ATOM 532 O O . SER A 1 72 ? 18.642 17.910 53.533 1.00 54.09 72 SER A O 1
ATOM 534 N N . VAL A 1 73 ? 19.517 15.852 53.396 1.00 58.34 73 VAL A N 1
ATOM 535 C CA . VAL A 1 73 ? 18.337 15.160 53.936 1.00 58.34 73 VAL A CA 1
ATOM 536 C C . VAL A 1 73 ? 18.270 15.408 55.439 1.00 58.34 73 VAL A C 1
ATOM 538 O O . VAL A 1 73 ? 19.105 14.946 56.220 1.00 58.34 73 VAL A O 1
ATOM 541 N N . GLN A 1 74 ? 17.253 16.174 55.817 1.00 45.38 74 GLN A N 1
ATOM 542 C CA . GLN A 1 74 ? 16.848 16.459 57.181 1.00 45.38 74 GLN A CA 1
ATOM 543 C C . GLN A 1 74 ? 16.389 15.155 57.852 1.00 45.38 74 GLN A C 1
ATOM 545 O O . GLN A 1 74 ? 15.406 14.532 57.454 1.00 45.38 74 GLN A O 1
ATOM 550 N N . LYS A 1 75 ? 17.146 14.722 58.860 1.00 52.12 75 LYS A N 1
ATOM 551 C CA . LYS A 1 75 ? 16.861 13.549 59.684 1.00 52.12 75 LYS A CA 1
ATOM 552 C C . LYS A 1 75 ? 15.898 13.973 60.794 1.00 52.12 75 LYS A C 1
ATOM 554 O O . LYS A 1 75 ? 16.336 14.480 61.825 1.00 52.12 75 LYS A O 1
ATOM 559 N N . ASN A 1 76 ? 14.600 13.787 60.574 1.00 53.09 76 ASN A N 1
ATOM 560 C CA . ASN A 1 76 ? 13.585 14.042 61.591 1.00 53.09 76 ASN A CA 1
ATOM 561 C C . ASN A 1 76 ? 13.017 12.696 62.044 1.00 53.09 76 ASN A C 1
ATOM 563 O O . ASN A 1 76 ? 12.365 11.989 61.282 1.00 53.09 76 ASN A O 1
ATOM 567 N N . ASN A 1 77 ? 13.341 12.351 63.287 1.00 60.50 77 ASN A N 1
ATOM 568 C CA . ASN A 1 77 ? 12.895 11.163 64.001 1.00 60.50 77 ASN A CA 1
ATOM 569 C C . ASN A 1 77 ? 11.366 11.116 64.107 1.00 60.50 77 ASN A C 1
ATOM 571 O O . ASN A 1 77 ? 10.737 12.135 64.388 1.00 60.50 77 ASN A O 1
ATOM 575 N N . THR A 1 78 ? 10.783 9.925 64.015 1.00 49.00 78 THR A N 1
ATOM 576 C CA . THR A 1 78 ? 9.552 9.590 64.741 1.00 49.00 78 THR A CA 1
ATOM 577 C C . THR A 1 78 ? 9.597 8.106 65.071 1.00 49.00 78 THR A C 1
ATOM 579 O O . THR A 1 78 ? 9.444 7.254 64.201 1.00 49.00 78 THR A O 1
ATOM 582 N N . ASP A 1 79 ? 9.865 7.830 66.344 1.00 56.97 79 ASP A N 1
ATOM 583 C CA . ASP A 1 79 ? 9.659 6.535 66.971 1.00 56.97 79 ASP A CA 1
ATOM 584 C C . ASP A 1 79 ? 8.157 6.228 67.000 1.00 56.97 79 ASP A C 1
ATOM 586 O O . ASP A 1 79 ? 7.358 7.045 67.460 1.00 56.97 79 ASP A O 1
ATOM 590 N N . THR A 1 80 ? 7.757 5.050 66.532 1.00 54.44 80 THR A N 1
ATOM 591 C CA . THR A 1 80 ? 6.492 4.409 66.915 1.00 54.44 80 THR A CA 1
ATOM 592 C C . THR A 1 80 ? 6.695 2.901 66.830 1.00 54.44 80 THR A C 1
ATOM 594 O O . THR A 1 80 ? 6.718 2.313 65.751 1.00 54.44 80 THR A O 1
ATOM 597 N N . GLU A 1 81 ? 6.900 2.293 67.999 1.00 58.16 81 GLU A N 1
ATOM 598 C CA . GLU A 1 81 ? 6.666 0.871 68.236 1.00 58.16 81 GLU A CA 1
ATOM 599 C C . GLU A 1 81 ? 5.207 0.523 67.906 1.00 58.16 81 GLU A C 1
ATOM 601 O O . GLU A 1 81 ? 4.312 1.302 68.232 1.00 58.16 81 GLU A O 1
ATOM 606 N N . VAL A 1 82 ? 4.969 -0.664 67.335 1.00 46.81 82 VAL A N 1
ATOM 607 C CA . VAL A 1 82 ? 4.088 -1.720 67.886 1.00 46.81 82 VAL A CA 1
ATOM 608 C C . VAL A 1 82 ? 3.857 -2.827 66.835 1.00 46.81 82 VAL A C 1
ATOM 610 O O . VAL A 1 82 ? 3.374 -2.581 65.738 1.00 46.81 82 VAL A O 1
ATOM 613 N N . SER A 1 83 ? 4.204 -4.046 67.265 1.00 44.19 83 SER A N 1
ATOM 614 C CA . SER A 1 83 ? 3.653 -5.386 66.974 1.00 44.19 83 SER A CA 1
ATOM 615 C C . SER A 1 83 ? 3.497 -5.944 65.549 1.00 44.19 83 SER A C 1
ATOM 617 O O . SER A 1 83 ? 2.575 -5.618 64.815 1.00 44.19 83 SER A O 1
ATOM 619 N N . ALA A 1 84 ? 4.367 -6.924 65.275 1.00 50.75 84 ALA A N 1
ATOM 620 C CA . ALA A 1 84 ? 4.099 -8.324 64.898 1.00 50.75 84 ALA A CA 1
ATOM 621 C C . ALA A 1 84 ? 2.755 -8.724 64.245 1.00 50.75 84 ALA A C 1
ATOM 623 O O . ALA A 1 84 ? 1.722 -8.653 64.902 1.00 50.75 84 ALA A O 1
ATOM 624 N N . ASP A 1 85 ? 2.842 -9.321 63.046 1.00 42.56 85 ASP A N 1
ATOM 625 C CA . ASP A 1 85 ? 2.328 -10.671 62.696 1.00 42.56 85 ASP A CA 1
ATOM 626 C C . ASP A 1 85 ? 2.850 -11.037 61.282 1.00 42.56 85 ASP A C 1
ATOM 628 O O . ASP A 1 85 ? 2.666 -10.277 60.338 1.00 42.56 85 ASP A O 1
ATOM 632 N N . VAL A 1 86 ? 3.805 -11.962 61.124 1.00 57.44 86 VAL A N 1
ATOM 633 C CA . VAL A 1 86 ? 3.622 -13.370 60.700 1.00 57.44 86 VAL A CA 1
ATOM 634 C C . VAL A 1 86 ? 2.504 -13.597 59.673 1.00 57.44 86 VAL A C 1
ATOM 636 O O . VAL A 1 86 ? 1.329 -13.677 60.009 1.00 57.44 86 VAL A O 1
ATOM 639 N N . SER A 1 87 ? 2.888 -13.835 58.418 1.00 47.22 87 SER A N 1
ATOM 640 C CA . SER A 1 87 ? 2.415 -14.995 57.643 1.00 47.22 87 SER A CA 1
ATOM 641 C C . SER A 1 87 ? 3.225 -15.143 56.355 1.00 47.22 87 SER A C 1
ATOM 643 O O . SER A 1 87 ? 3.399 -14.212 55.574 1.00 47.22 87 SER A O 1
ATOM 645 N N . GLU A 1 88 ? 3.762 -16.346 56.196 1.00 49.59 88 GLU A N 1
ATOM 646 C CA . GLU A 1 88 ? 4.332 -16.907 54.976 1.00 49.59 88 GLU A CA 1
ATOM 647 C C . GLU A 1 88 ? 3.272 -16.981 53.867 1.00 49.59 88 GLU A C 1
ATOM 649 O O . GLU A 1 88 ? 2.091 -17.149 54.164 1.00 49.59 88 GLU A O 1
ATOM 654 N N . THR A 1 89 ? 3.689 -16.895 52.600 1.00 42.19 89 THR A N 1
ATOM 655 C CA . THR A 1 89 ? 3.139 -17.655 51.450 1.00 42.19 89 THR A CA 1
ATOM 656 C C . THR A 1 89 ? 3.938 -17.277 50.198 1.00 42.19 89 THR A C 1
ATOM 658 O O . THR A 1 89 ? 3.930 -16.137 49.753 1.00 42.19 89 THR A O 1
ATOM 661 N N . GLU A 1 90 ? 4.940 -18.078 49.854 1.00 42.28 90 GLU A N 1
ATOM 662 C CA . GLU A 1 90 ? 4.902 -19.186 48.884 1.00 42.28 90 GLU A CA 1
ATOM 663 C C . GLU A 1 90 ? 5.158 -18.743 47.435 1.00 42.28 90 GLU A C 1
ATOM 665 O O . GLU A 1 90 ? 4.399 -18.029 46.787 1.00 42.28 90 GLU A O 1
ATOM 670 N N . SER A 1 91 ? 6.311 -19.210 46.963 1.00 44.78 91 SER A N 1
ATOM 671 C CA . SER A 1 91 ? 6.829 -19.193 45.607 1.00 44.78 91 SER A CA 1
ATOM 672 C C . SER A 1 91 ? 5.968 -20.047 44.677 1.00 44.78 91 SER A C 1
ATOM 674 O O . SER A 1 91 ? 5.910 -21.266 44.841 1.00 44.78 91 SER A O 1
ATOM 6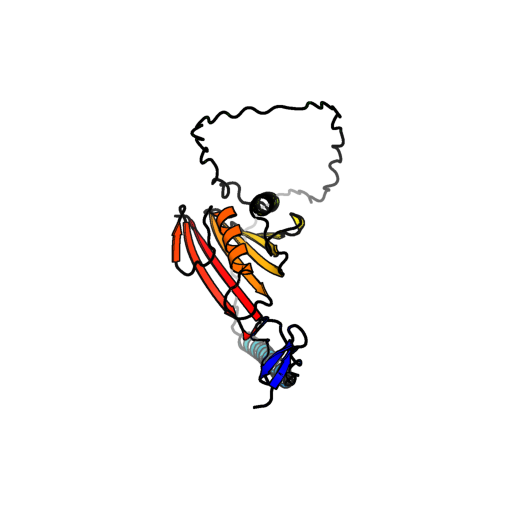76 N N . PHE A 1 92 ? 5.377 -19.431 43.656 1.00 37.50 92 PHE A N 1
ATOM 677 C CA . PHE A 1 92 ? 4.785 -20.147 42.531 1.00 37.50 92 PHE A CA 1
ATOM 678 C C . PHE A 1 92 ? 5.834 -20.338 41.428 1.00 37.50 92 PHE A C 1
ATOM 680 O O . PHE A 1 92 ? 6.139 -19.425 40.664 1.00 37.50 92 PHE A O 1
ATOM 687 N N . THR A 1 93 ? 6.385 -21.546 41.357 1.00 53.78 93 THR A N 1
ATOM 688 C CA . THR A 1 93 ? 6.994 -22.118 40.151 1.00 53.78 93 THR A CA 1
ATOM 689 C C . THR A 1 93 ? 6.362 -23.488 39.937 1.00 53.78 93 THR A C 1
ATOM 691 O O . THR A 1 93 ? 6.499 -24.351 40.801 1.00 53.78 93 THR A O 1
ATOM 694 N N . SER A 1 94 ? 5.638 -23.672 38.839 1.00 42.88 94 SER A N 1
ATOM 695 C CA . SER A 1 94 ? 5.311 -24.967 38.215 1.00 42.88 94 SER A CA 1
ATOM 696 C C . SER A 1 94 ? 4.571 -24.654 36.909 1.00 42.88 94 SER A C 1
ATOM 698 O O . SER A 1 94 ? 3.682 -23.810 36.877 1.00 42.88 94 SER A O 1
ATOM 700 N N . ASP A 1 95 ? 5.173 -25.016 35.782 1.00 39.97 95 ASP A N 1
ATOM 701 C CA . ASP A 1 95 ? 4.854 -26.222 35.005 1.00 39.97 95 ASP A CA 1
ATOM 702 C C . ASP A 1 95 ? 3.644 -25.989 34.090 1.00 39.97 95 ASP A C 1
ATOM 704 O O . ASP A 1 95 ? 2.490 -26.123 34.490 1.00 39.97 95 ASP A O 1
ATOM 708 N N . VAL A 1 96 ? 3.929 -25.660 32.829 1.00 43.12 96 VAL A N 1
ATOM 709 C CA . VAL A 1 96 ? 2.987 -25.830 31.719 1.00 43.12 96 VAL A CA 1
ATOM 710 C C . VAL A 1 96 ? 3.646 -26.801 30.756 1.00 43.12 96 VAL A C 1
ATOM 712 O O . VAL A 1 96 ? 4.450 -26.421 29.911 1.00 43.12 96 VAL A O 1
ATOM 715 N N . ASP A 1 97 ? 3.320 -28.072 30.956 1.00 40.41 97 ASP A N 1
ATOM 716 C CA . ASP A 1 97 ? 3.578 -29.153 30.021 1.00 40.41 97 ASP A CA 1
ATOM 717 C C . ASP A 1 97 ? 2.232 -29.776 29.638 1.00 40.41 97 ASP A C 1
ATOM 719 O O . ASP A 1 97 ? 1.395 -30.074 30.492 1.00 40.41 97 ASP A O 1
ATOM 723 N N . SER A 1 98 ? 2.096 -30.049 28.343 1.00 40.69 98 SER A N 1
ATOM 724 C CA . SER A 1 98 ? 1.130 -30.957 27.717 1.00 40.69 98 SER A CA 1
ATOM 725 C C . SER A 1 98 ? -0.354 -30.552 27.695 1.00 40.69 98 SER A C 1
ATOM 727 O O . SER A 1 98 ? -1.034 -30.551 28.712 1.00 40.69 98 SER A O 1
ATOM 729 N N . TRP A 1 99 ? -0.871 -30.344 26.481 1.00 44.66 99 TRP A N 1
ATOM 730 C CA . TRP A 1 99 ? -2.137 -30.892 25.964 1.00 44.66 99 TRP A CA 1
ATOM 731 C C . TRP A 1 99 ? -1.991 -30.954 24.43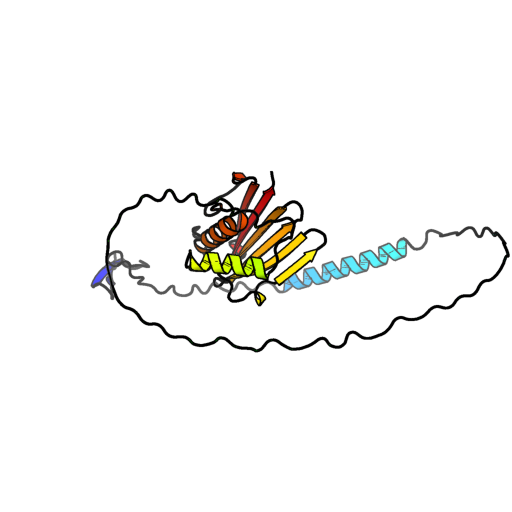2 1.00 44.66 99 TRP A C 1
ATOM 733 O O . TRP A 1 99 ? -1.801 -29.930 23.791 1.00 44.66 99 TRP A O 1
ATOM 743 N N . VAL A 1 100 ? -1.690 -32.133 23.878 1.00 43.88 100 VAL A N 1
ATOM 744 C CA . VAL A 1 100 ? -2.617 -33.170 23.374 1.00 43.88 100 VAL A CA 1
ATOM 745 C C . VAL A 1 100 ? -2.870 -33.001 21.870 1.00 43.88 100 VAL A C 1
ATOM 747 O O . VAL A 1 100 ? -3.664 -32.180 21.424 1.00 43.88 100 VAL A O 1
ATOM 750 N N . ASP A 1 101 ? -2.160 -33.854 21.126 1.00 37.91 101 ASP A N 1
ATOM 751 C CA . ASP A 1 101 ? -2.544 -34.427 19.837 1.00 37.91 101 ASP A CA 1
ATOM 752 C C . ASP A 1 101 ? -4.009 -34.876 19.825 1.00 37.91 101 ASP A C 1
ATOM 754 O O . ASP A 1 101 ? -4.449 -35.527 20.771 1.00 37.91 101 ASP A O 1
ATOM 758 N N . SER A 1 102 ? -4.710 -34.646 18.710 1.00 38.75 102 SER A N 1
ATOM 759 C CA . SER A 1 102 ? -5.628 -35.609 18.072 1.00 38.75 102 SER A CA 1
ATOM 760 C C . SER A 1 102 ? -6.710 -34.880 17.278 1.00 38.75 102 SER A C 1
ATOM 762 O O . SER A 1 102 ? -7.703 -34.470 17.864 1.00 38.75 102 SER A O 1
ATOM 764 N N . MET A 1 103 ? -6.589 -34.847 15.948 1.00 36.03 103 MET A N 1
ATOM 765 C CA . MET A 1 103 ? -7.692 -35.222 15.047 1.00 36.03 103 MET A CA 1
ATOM 766 C C . MET A 1 103 ? -7.123 -35.696 13.704 1.00 36.03 103 MET A C 1
ATOM 768 O O . MET A 1 103 ? -6.736 -34.915 12.842 1.00 36.03 103 MET A O 1
ATOM 772 N N . THR A 1 104 ? -7.079 -37.016 13.547 1.00 45.31 104 THR A N 1
ATOM 773 C CA . THR A 1 104 ? -7.028 -37.723 12.264 1.00 45.31 104 THR A CA 1
ATOM 774 C C . THR A 1 104 ? -8.233 -38.652 12.240 1.00 45.31 104 THR A C 1
ATOM 776 O O . THR A 1 104 ? -8.251 -39.615 12.992 1.00 45.31 104 THR A O 1
ATOM 779 N N . GLU A 1 105 ? -9.232 -38.355 11.410 1.00 39.41 105 GLU A N 1
ATOM 780 C CA . GLU A 1 105 ? -10.250 -39.290 10.892 1.00 39.41 105 GLU A CA 1
ATOM 781 C C . GLU A 1 105 ? -11.119 -38.490 9.900 1.00 39.41 105 GLU A C 1
ATOM 783 O O . GLU A 1 105 ? -11.658 -37.447 10.246 1.00 39.41 105 GLU A O 1
ATOM 788 N N . SER A 1 106 ? -11.000 -38.719 8.591 1.00 46.72 106 SER A N 1
ATOM 789 C CA . SER A 1 106 ? -11.607 -39.785 7.771 1.00 46.72 106 SER A CA 1
ATOM 790 C C . SER A 1 106 ? -12.728 -39.205 6.889 1.00 46.72 106 SER A C 1
ATOM 792 O O . SER A 1 106 ? -13.872 -39.033 7.295 1.00 46.72 106 SER A O 1
ATOM 794 N N . ILE A 1 107 ? -12.369 -38.881 5.642 1.00 49.62 107 ILE A N 1
ATOM 795 C CA . ILE A 1 107 ? -13.311 -38.537 4.567 1.00 49.62 107 ILE A CA 1
ATOM 796 C C . ILE A 1 107 ? -13.703 -39.847 3.868 1.00 49.62 107 ILE A C 1
ATOM 798 O O . ILE A 1 107 ? -12.802 -40.571 3.437 1.00 49.62 107 ILE A O 1
ATOM 802 N N . PRO A 1 108 ? -14.997 -40.183 3.735 1.00 63.00 108 PRO A N 1
ATOM 803 C CA . PRO A 1 108 ? -15.412 -41.293 2.898 1.00 63.00 108 PRO A CA 1
ATOM 804 C C . PRO A 1 108 ? -15.506 -40.874 1.428 1.00 63.00 108 PRO A C 1
ATOM 806 O O . PRO A 1 108 ? -16.126 -39.868 1.080 1.00 63.00 108 PRO A O 1
ATOM 809 N N . ASP A 1 109 ? -14.940 -41.721 0.573 1.00 44.94 109 ASP A N 1
ATOM 810 C CA . ASP A 1 109 ? -15.241 -41.801 -0.849 1.00 44.94 109 ASP A CA 1
ATOM 811 C C . ASP A 1 109 ? -16.739 -42.052 -1.064 1.00 44.94 109 ASP A C 1
ATOM 813 O O . ASP A 1 109 ? -17.299 -43.016 -0.532 1.00 44.94 109 ASP A O 1
ATOM 817 N N . ASN A 1 110 ? -17.380 -41.253 -1.920 1.00 52.03 110 ASN A N 1
ATOM 818 C CA . ASN A 1 110 ? -18.441 -41.792 -2.758 1.00 52.03 110 ASN A CA 1
ATOM 819 C C . ASN A 1 110 ? -18.585 -41.054 -4.092 1.00 52.03 110 ASN A C 1
ATOM 821 O O . ASN A 1 110 ? -18.824 -39.853 -4.178 1.00 52.03 110 ASN A O 1
ATOM 825 N N . ILE A 1 111 ? -18.444 -41.875 -5.122 1.00 46.50 111 ILE A N 1
ATOM 826 C CA . ILE A 1 111 ? -18.638 -41.667 -6.550 1.00 46.50 111 ILE A CA 1
ATOM 827 C C . ILE A 1 111 ? -20.131 -41.510 -6.847 1.00 46.50 111 ILE A C 1
ATOM 829 O O . ILE A 1 111 ? -20.883 -42.410 -6.487 1.00 46.50 111 ILE A O 1
ATOM 833 N N . VAL A 1 112 ? -20.533 -40.490 -7.615 1.00 49.16 112 VAL A N 1
ATOM 834 C CA . VAL A 1 112 ? -21.572 -40.628 -8.655 1.00 49.16 112 VAL A CA 1
ATOM 835 C C . VAL A 1 112 ? -21.230 -39.705 -9.827 1.00 49.16 112 VAL A C 1
ATOM 837 O O . VAL A 1 112 ? -21.094 -38.494 -9.688 1.00 49.16 112 VAL A O 1
ATOM 840 N N . THR A 1 113 ? -21.060 -40.340 -10.979 1.00 42.62 113 THR A N 1
ATOM 841 C CA . THR A 1 113 ? -21.082 -39.782 -12.331 1.00 42.62 113 THR A CA 1
ATOM 842 C C . THR A 1 113 ? -22.535 -39.573 -12.737 1.00 42.62 113 THR A C 1
ATOM 844 O O . THR A 1 113 ? -23.323 -40.479 -12.505 1.00 42.62 113 THR A O 1
ATOM 847 N N . ASP A 1 114 ? -22.874 -38.457 -13.386 1.00 43.97 114 ASP A N 1
ATOM 848 C CA . ASP A 1 114 ? -23.911 -38.473 -14.421 1.00 43.97 114 ASP A CA 1
ATOM 849 C C . ASP A 1 114 ? -23.789 -37.293 -15.395 1.00 43.97 114 ASP A C 1
ATOM 851 O O . ASP A 1 114 ? -23.468 -36.158 -15.039 1.00 43.97 114 ASP A O 1
ATOM 855 N N . GLU A 1 115 ? -24.002 -37.645 -16.660 1.00 45.06 115 GLU A N 1
ATOM 856 C CA . GLU A 1 115 ? -23.957 -36.827 -17.863 1.00 45.06 115 GLU A CA 1
ATOM 857 C C . GLU A 1 115 ? -25.227 -35.982 -18.068 1.00 45.06 115 GLU A C 1
ATOM 859 O O . GLU A 1 115 ? -26.326 -36.371 -17.691 1.00 45.06 115 GLU A O 1
ATOM 864 N N . SER A 1 116 ? -25.056 -34.915 -18.857 1.00 44.94 116 SER A N 1
ATOM 865 C CA . SER A 1 116 ? -26.035 -34.336 -19.793 1.00 44.94 116 SER A CA 1
ATOM 866 C C . SER A 1 116 ? -27.374 -33.816 -19.248 1.00 44.94 116 SER A C 1
ATOM 868 O O . SER A 1 116 ? -28.312 -34.560 -18.992 1.00 44.94 116 SER A O 1
ATOM 870 N N . SER A 1 117 ? -27.611 -32.513 -19.396 1.00 40.06 117 SER A N 1
ATOM 871 C CA . SER A 1 117 ? -28.254 -31.990 -20.615 1.00 40.06 117 SER A CA 1
ATOM 872 C C . SER A 1 117 ? -28.659 -30.521 -20.472 1.00 40.06 117 SER A C 1
ATOM 874 O O . SER A 1 117 ? -29.012 -30.018 -19.413 1.00 40.06 117 SER A O 1
ATOM 876 N N . SER A 1 118 ? -28.574 -29.853 -21.613 1.00 46.97 118 SER A N 1
ATOM 877 C CA . SER A 1 118 ? -28.994 -28.499 -21.943 1.00 46.97 118 SER A CA 1
ATOM 878 C C . SER A 1 118 ? -30.486 -28.228 -21.723 1.00 46.97 118 SER A C 1
ATOM 880 O O . SER A 1 118 ? -31.320 -28.944 -22.280 1.00 46.97 118 SER A O 1
ATOM 882 N N . ALA A 1 119 ? -30.803 -27.108 -21.075 1.00 43.44 119 ALA A N 1
ATOM 883 C CA . ALA A 1 119 ? -32.009 -26.331 -21.346 1.00 43.44 119 ALA A CA 1
ATOM 884 C C . ALA A 1 119 ? -31.771 -24.862 -20.962 1.00 43.44 119 ALA A C 1
ATOM 886 O O . ALA A 1 119 ? -31.493 -24.548 -19.808 1.00 43.44 119 ALA A O 1
ATOM 887 N N . GLU A 1 120 ? -31.856 -23.981 -21.958 1.00 48.78 120 GLU A N 1
ATOM 888 C CA . GLU A 1 120 ? -31.963 -22.535 -21.783 1.00 48.78 120 GLU A CA 1
ATOM 889 C C . GLU A 1 120 ? -33.293 -22.196 -21.100 1.00 48.78 120 GLU A C 1
ATOM 891 O O . GLU A 1 120 ? -34.365 -22.541 -21.601 1.00 48.78 120 GLU A O 1
ATOM 896 N N . SER A 1 121 ? -33.227 -21.452 -20.001 1.00 46.53 121 SER A N 1
ATOM 897 C CA . SER A 1 121 ? -34.338 -20.634 -19.527 1.00 46.53 121 SER A CA 1
ATOM 898 C C . SER A 1 121 ? -33.775 -19.377 -18.877 1.00 46.53 121 SER A C 1
ATOM 900 O O . SER A 1 121 ? -33.186 -19.430 -17.800 1.00 46.53 121 SER A O 1
ATOM 902 N N . HIS A 1 122 ? -33.939 -18.258 -19.582 1.00 50.00 122 HIS A N 1
ATOM 903 C CA . HIS A 1 122 ? -33.845 -16.914 -19.030 1.00 50.00 122 HIS A CA 1
ATOM 904 C C . HIS A 1 122 ? -34.900 -16.775 -17.928 1.00 50.00 122 HIS A C 1
ATOM 906 O O . HIS A 1 122 ? -36.093 -16.730 -18.229 1.00 50.00 122 HIS A O 1
ATOM 912 N N . ASP A 1 123 ? -34.447 -16.716 -16.681 1.00 42.78 123 ASP A N 1
ATOM 913 C CA . ASP A 1 123 ? -35.251 -16.305 -15.538 1.00 42.78 123 ASP A CA 1
ATOM 914 C C . ASP A 1 123 ? -34.501 -15.147 -14.875 1.00 42.78 123 ASP A C 1
ATOM 916 O O . ASP A 1 123 ? -33.384 -15.311 -14.374 1.00 42.78 123 ASP A O 1
ATOM 920 N N . GLU A 1 124 ? -35.072 -13.946 -14.970 1.00 49.72 124 GLU A N 1
ATOM 921 C CA . GLU A 1 124 ? -34.567 -12.748 -14.302 1.00 49.72 124 GLU A CA 1
ATOM 922 C C . GLU A 1 124 ? -34.833 -12.904 -12.806 1.00 49.72 124 GLU A C 1
ATOM 924 O O . GLU A 1 124 ? -35.832 -12.443 -12.260 1.00 49.72 124 GLU A O 1
ATOM 929 N N . THR A 1 125 ? -33.927 -13.620 -12.144 1.00 41.28 125 THR A N 1
ATOM 930 C CA . THR A 1 125 ? -33.852 -13.632 -10.690 1.00 41.28 125 THR A CA 1
ATOM 931 C C . THR A 1 125 ? -33.180 -12.330 -10.287 1.00 41.28 125 THR A C 1
ATOM 933 O O . THR A 1 125 ? -31.969 -12.174 -10.445 1.00 41.28 125 THR A O 1
ATOM 936 N N . GLU A 1 126 ? -33.977 -11.381 -9.796 1.00 44.66 126 GLU A N 1
ATOM 937 C CA . GLU A 1 126 ? -33.493 -10.269 -8.984 1.00 44.66 126 GLU A CA 1
ATOM 938 C C . GLU A 1 126 ? -32.754 -10.870 -7.783 1.00 44.66 126 GLU A C 1
ATOM 940 O O . GLU A 1 126 ? -33.336 -11.220 -6.757 1.00 44.66 126 GLU A O 1
ATOM 945 N N . SER A 1 127 ? -31.448 -11.061 -7.964 1.00 41.22 127 SER A N 1
ATOM 946 C CA . SER A 1 127 ? -30.503 -11.370 -6.910 1.00 41.22 127 SER A CA 1
ATOM 947 C C . SER A 1 127 ? -30.470 -10.161 -5.991 1.00 41.22 127 SER A C 1
ATOM 949 O O . SER A 1 127 ? -29.700 -9.222 -6.196 1.00 41.22 127 SER A O 1
ATOM 951 N N . SER A 1 128 ? -31.316 -10.189 -4.966 1.00 42.38 128 SER A N 1
ATOM 952 C CA . SER A 1 128 ? -31.049 -9.527 -3.699 1.00 42.38 128 SER A CA 1
ATOM 953 C C . SER A 1 128 ? -29.750 -10.118 -3.150 1.00 42.38 128 SER A C 1
ATOM 955 O O . SER A 1 128 ? -29.766 -11.051 -2.349 1.00 42.38 128 SER A O 1
ATOM 957 N N . ALA A 1 129 ? -28.625 -9.629 -3.673 1.00 39.81 129 ALA A N 1
ATOM 958 C CA . ALA A 1 129 ? -27.330 -9.774 -3.048 1.00 39.81 129 ALA A CA 1
ATOM 959 C C . ALA A 1 129 ? -27.446 -9.031 -1.718 1.00 39.81 129 ALA A C 1
ATOM 961 O O . ALA A 1 129 ? -27.430 -7.801 -1.668 1.00 39.81 129 ALA A O 1
ATOM 962 N N . ASP A 1 130 ? -27.707 -9.812 -0.675 1.00 36.72 130 ASP A N 1
ATOM 963 C CA . ASP A 1 130 ? -27.595 -9.410 0.714 1.00 36.72 130 ASP A CA 1
ATOM 964 C C . ASP A 1 130 ? -26.259 -8.683 0.876 1.00 36.72 130 ASP A C 1
ATOM 966 O O . ASP A 1 130 ? -25.188 -9.258 0.683 1.00 36.72 130 ASP A O 1
ATOM 970 N N . SER A 1 131 ? -26.324 -7.394 1.201 1.00 41.12 131 SER A N 1
ATOM 971 C CA . SER A 1 131 ? -25.168 -6.541 1.470 1.00 41.12 131 SER A CA 1
ATOM 972 C C . SER A 1 131 ? -24.573 -6.843 2.853 1.00 41.12 131 SER A C 1
ATOM 974 O O . SER A 1 131 ? -24.264 -5.929 3.613 1.00 41.12 131 SER A O 1
ATOM 976 N N . SER A 1 132 ? -24.449 -8.124 3.212 1.00 42.47 132 SER A N 1
ATOM 977 C CA . SER A 1 132 ? -23.825 -8.583 4.459 1.00 42.47 132 SER A CA 1
ATOM 978 C C . SER A 1 132 ? -22.293 -8.530 4.407 1.00 42.47 132 SER A C 1
ATOM 980 O O . SER A 1 132 ? -21.623 -9.012 5.315 1.00 42.47 132 SER A O 1
ATOM 982 N N . VAL A 1 133 ? -21.731 -7.971 3.337 1.00 44.06 133 VAL A N 1
ATOM 983 C CA . VAL A 1 133 ? -20.296 -7.817 3.113 1.00 44.06 133 VAL A CA 1
ATOM 984 C C . VAL A 1 133 ? -19.928 -6.381 3.475 1.00 44.06 133 VAL A C 1
ATOM 986 O O . VAL A 1 133 ? -20.020 -5.498 2.631 1.00 44.06 133 VAL A O 1
ATOM 989 N N . ASN A 1 134 ? -19.690 -6.128 4.766 1.00 49.12 134 ASN A N 1
ATOM 990 C CA . ASN A 1 134 ? -18.707 -5.153 5.282 1.00 49.12 134 ASN A CA 1
ATOM 991 C C . ASN A 1 134 ? -18.797 -4.997 6.805 1.00 49.12 134 ASN A C 1
ATOM 993 O O . ASN A 1 134 ? -18.834 -3.898 7.351 1.00 49.12 134 ASN A O 1
ATOM 997 N N . GLU A 1 135 ? -18.790 -6.128 7.507 1.00 54.72 135 GLU A N 1
ATOM 998 C CA . GLU A 1 135 ? -18.466 -6.179 8.937 1.00 54.72 135 GLU A CA 1
ATOM 999 C C . GLU A 1 135 ? -17.038 -6.721 9.147 1.00 54.72 135 GLU A C 1
ATOM 1001 O O . GLU A 1 135 ? -16.722 -7.288 10.184 1.00 54.72 135 GLU A O 1
ATOM 1006 N N . HIS A 1 136 ? -16.145 -6.600 8.157 1.00 54.56 136 HIS A N 1
ATOM 1007 C CA . HIS A 1 136 ? -14.845 -7.276 8.249 1.00 54.56 136 HIS A CA 1
ATOM 1008 C C . HIS A 1 136 ? -13.879 -6.618 9.234 1.00 54.56 136 HIS A C 1
ATOM 1010 O O . HIS A 1 136 ? -13.152 -7.295 9.953 1.00 54.56 136 HIS A O 1
ATOM 1016 N N . ILE A 1 137 ? -13.992 -5.300 9.398 1.00 59.25 137 ILE A N 1
ATOM 1017 C CA . ILE A 1 137 ? -13.463 -4.591 10.568 1.00 59.25 137 ILE A CA 1
ATOM 1018 C C . ILE A 1 137 ? -14.545 -4.646 11.663 1.00 59.25 137 ILE A C 1
ATOM 1020 O O . ILE A 1 137 ? -15.168 -3.642 12.016 1.00 59.25 137 ILE A O 1
ATOM 1024 N N . THR A 1 138 ? -14.866 -5.857 12.125 1.00 55.44 138 THR A N 1
ATOM 1025 C CA . THR A 1 138 ? -15.764 -6.077 13.271 1.00 55.44 138 THR A CA 1
ATOM 1026 C C . THR A 1 138 ? -15.051 -5.702 14.567 1.00 55.44 138 THR A C 1
ATOM 1028 O O . THR A 1 138 ? -13.823 -5.679 14.640 1.00 55.44 138 THR A O 1
ATOM 1031 N N . GLU A 1 139 ? -15.823 -5.496 15.639 1.00 57.09 139 GLU A N 1
ATOM 1032 C CA . GLU A 1 139 ? -15.323 -5.296 17.014 1.00 57.09 139 GLU A CA 1
ATOM 1033 C C . GLU A 1 139 ? -14.312 -6.368 17.486 1.00 57.09 139 GLU A C 1
ATOM 1035 O O . GLU A 1 139 ? -13.651 -6.182 18.504 1.00 57.09 139 GLU A O 1
ATOM 1040 N N . GLN A 1 140 ? -14.200 -7.504 16.785 1.00 58.81 140 GLN A N 1
ATOM 1041 C CA . GLN A 1 140 ? -13.325 -8.620 17.153 1.00 58.81 140 GLN A CA 1
ATOM 1042 C C . GLN A 1 140 ? -11.872 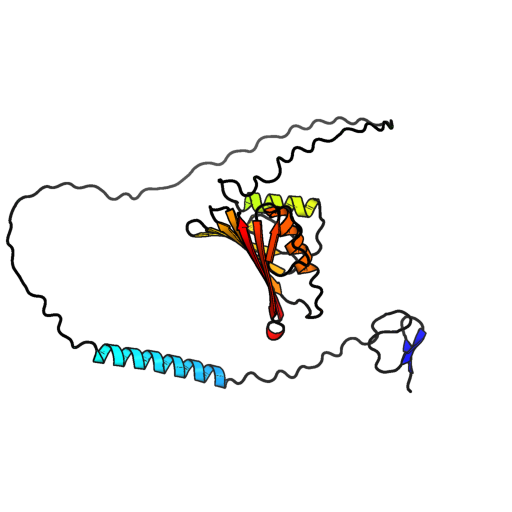-8.467 16.674 1.00 58.81 140 GLN A C 1
ATOM 1044 O O . GLN A 1 140 ? -11.028 -9.259 17.092 1.00 58.81 140 GLN A O 1
ATOM 1049 N N . GLY A 1 141 ? -11.564 -7.432 15.883 1.00 69.44 141 GLY A N 1
ATOM 1050 C CA . GLY A 1 141 ? -10.224 -7.184 15.352 1.00 69.44 141 GLY A CA 1
ATOM 1051 C C . GLY A 1 141 ? -9.839 -8.142 14.220 1.00 69.44 141 GLY A C 1
ATOM 1052 O O . GLY A 1 141 ? -10.386 -9.233 14.076 1.00 69.44 141 GLY A O 1
ATOM 1053 N N . ILE A 1 142 ? -8.888 -7.720 13.390 1.00 81.56 142 ILE A N 1
ATOM 1054 C CA . ILE A 1 142 ? -8.355 -8.538 12.295 1.00 81.56 142 ILE A CA 1
ATOM 1055 C C . ILE A 1 142 ? -7.293 -9.484 12.873 1.00 81.56 142 ILE A C 1
ATOM 1057 O O . ILE A 1 142 ? -6.460 -9.067 13.677 1.00 81.56 142 ILE A O 1
ATOM 1061 N N . THR A 1 143 ? -7.298 -10.757 12.475 1.00 82.56 143 THR A N 1
ATOM 1062 C CA . THR A 1 143 ? -6.206 -11.712 12.761 1.00 82.56 143 THR A CA 1
ATOM 1063 C C . THR A 1 143 ? -5.389 -11.998 11.495 1.00 82.56 143 THR A C 1
ATOM 1065 O O . THR A 1 143 ? -5.917 -11.836 10.388 1.00 82.56 143 THR A O 1
ATOM 1068 N N . PRO A 1 144 ? -4.131 -12.473 11.602 1.00 78.75 144 PRO A N 1
ATOM 1069 C CA . PRO A 1 144 ? -3.329 -12.859 10.435 1.00 78.75 144 PRO A CA 1
ATOM 1070 C C . PRO A 1 144 ? -4.025 -13.876 9.524 1.00 78.75 144 PRO A C 1
ATOM 1072 O O . PRO A 1 144 ? -3.932 -13.779 8.304 1.00 78.75 144 PRO A O 1
ATOM 1075 N N . GLU A 1 145 ? -4.751 -14.835 10.102 1.00 82.00 145 GLU A N 1
ATOM 1076 C CA . GLU A 1 145 ? -5.471 -15.871 9.360 1.00 82.00 145 GLU A CA 1
ATOM 1077 C C . GLU A 1 145 ? -6.654 -15.295 8.582 1.00 82.00 145 GLU A C 1
ATOM 1079 O O . GLU A 1 145 ? -6.857 -15.684 7.431 1.00 82.00 145 GLU A O 1
ATOM 1084 N N . SER A 1 146 ? -7.408 -14.366 9.186 1.00 87.19 146 SER A N 1
ATOM 1085 C CA . SER A 1 146 ? -8.495 -13.664 8.491 1.00 87.19 146 SER A CA 1
ATOM 1086 C C . SER A 1 146 ? -7.957 -12.812 7.342 1.00 87.19 146 SER A C 1
ATOM 1088 O O . SER A 1 146 ? -8.391 -12.984 6.207 1.00 87.19 146 SER A O 1
ATOM 1090 N N . LEU A 1 147 ? -6.902 -12.027 7.592 1.00 86.56 147 LEU A N 1
ATOM 1091 C CA . LEU A 1 147 ? -6.263 -11.200 6.572 1.00 86.56 147 LEU A CA 1
ATOM 1092 C C . LEU A 1 147 ? -5.710 -12.045 5.415 1.00 86.56 147 LEU A C 1
ATOM 1094 O O . LEU A 1 147 ? -5.873 -11.699 4.247 1.00 86.56 147 LEU A O 1
ATOM 1098 N N . TYR A 1 148 ? -5.070 -13.176 5.722 1.00 83.88 148 TYR A N 1
ATOM 1099 C CA . TYR A 1 148 ? -4.599 -14.106 4.699 1.00 83.88 148 TYR A CA 1
ATOM 1100 C C . TYR A 1 148 ? -5.753 -14.687 3.871 1.00 83.88 148 TYR A C 1
ATOM 1102 O O . TYR A 1 148 ? -5.622 -14.807 2.651 1.00 83.88 148 TYR A O 1
ATOM 1110 N N . ALA A 1 149 ? -6.868 -15.060 4.508 1.00 86.62 149 ALA A N 1
ATOM 1111 C CA . ALA A 1 149 ? -8.034 -15.589 3.808 1.00 86.62 149 ALA A CA 1
ATOM 1112 C C . ALA A 1 149 ? -8.600 -14.569 2.809 1.00 86.62 149 ALA A C 1
ATOM 1114 O O . ALA A 1 149 ? -8.868 -14.944 1.668 1.00 86.62 149 ALA A O 1
ATOM 1115 N N . ASP A 1 150 ? -8.674 -13.296 3.193 1.00 88.50 150 ASP A N 1
ATOM 1116 C CA . ASP A 1 150 ? -9.194 -12.222 2.338 1.00 88.50 150 ASP A CA 1
ATOM 1117 C C . ASP A 1 150 ? -8.269 -11.915 1.167 1.00 88.50 150 ASP A C 1
ATOM 1119 O O . ASP A 1 150 ? -8.707 -11.838 0.020 1.00 88.50 150 ASP A O 1
ATOM 1123 N N . ILE A 1 151 ? -6.960 -11.828 1.430 1.00 85.62 151 ILE A N 1
ATOM 1124 C CA . ILE A 1 151 ? -5.951 -11.676 0.376 1.00 85.62 151 ILE A CA 1
ATOM 1125 C C . ILE A 1 151 ? -6.055 -12.831 -0.622 1.00 85.62 151 ILE A C 1
ATOM 1127 O O . ILE A 1 151 ? -5.968 -12.628 -1.836 1.00 85.62 151 ILE A O 1
ATOM 1131 N N . LYS A 1 152 ? -6.232 -14.058 -0.125 1.00 85.56 152 LYS A N 1
ATOM 1132 C CA . LYS A 1 152 ? -6.330 -15.253 -0.960 1.00 85.56 152 LYS A CA 1
ATOM 1133 C C . LYS A 1 152 ? -7.613 -15.278 -1.789 1.00 85.56 152 LYS A C 1
ATOM 1135 O O . LYS A 1 152 ? -7.544 -15.662 -2.957 1.00 85.56 152 LYS A O 1
ATOM 1140 N N . ASP A 1 153 ? -8.745 -14.885 -1.211 1.00 88.62 153 ASP A N 1
ATOM 1141 C CA . ASP A 1 153 ? -10.024 -14.776 -1.917 1.00 88.62 153 ASP A CA 1
ATOM 1142 C C . ASP A 1 153 ? -9.953 -13.715 -3.025 1.00 88.62 153 ASP A C 1
ATOM 1144 O O . ASP A 1 153 ? -10.248 -14.003 -4.191 1.00 88.62 153 ASP A O 1
ATOM 1148 N N . TRP A 1 154 ? -9.407 -12.536 -2.705 1.00 89.44 154 TRP A N 1
ATOM 1149 C CA . TRP A 1 154 ? -9.174 -11.469 -3.675 1.00 89.44 154 TRP A CA 1
ATOM 1150 C C . TRP A 1 154 ? -8.259 -11.920 -4.822 1.00 89.44 154 TRP A C 1
ATOM 1152 O O . TRP A 1 154 ? -8.592 -11.730 -5.988 1.00 89.44 154 TRP A O 1
ATOM 1162 N N . CYS A 1 155 ? -7.150 -12.613 -4.533 1.00 82.50 155 CYS A N 1
ATOM 1163 C CA . CYS A 1 155 ? -6.263 -13.156 -5.573 1.00 82.50 155 CYS A CA 1
ATOM 1164 C C . CYS A 1 155 ? -6.939 -14.232 -6.448 1.00 82.50 155 CYS A C 1
ATOM 1166 O O . CYS A 1 155 ? -6.493 -14.490 -7.569 1.00 82.50 155 CYS A O 1
ATOM 1168 N N . GLY A 1 156 ? -7.974 -14.907 -5.935 1.00 81.62 156 GLY A N 1
ATOM 1169 C CA . GLY A 1 156 ? -8.761 -15.892 -6.679 1.00 81.62 156 GLY A CA 1
ATOM 1170 C C . GLY A 1 156 ? -9.704 -15.253 -7.700 1.00 81.62 156 GLY A C 1
ATOM 1171 O O . GLY A 1 156 ? -9.932 -15.829 -8.767 1.00 81.62 156 GLY A O 1
ATOM 1172 N N . THR A 1 157 ? -10.219 -14.060 -7.395 1.00 83.31 157 THR A N 1
ATOM 1173 C CA . THR A 1 157 ? -11.110 -13.275 -8.266 1.00 83.31 157 THR A CA 1
ATOM 1174 C C . THR A 1 157 ? -10.343 -12.322 -9.189 1.00 83.31 157 THR A C 1
ATOM 1176 O O . THR A 1 157 ? -10.747 -12.120 -10.336 1.00 83.31 157 THR A O 1
ATOM 1179 N N . HIS A 1 158 ? -9.193 -11.823 -8.736 1.00 83.12 158 HIS A N 1
ATOM 1180 C CA . HIS A 1 158 ? -8.313 -10.896 -9.442 1.00 83.12 158 HIS A CA 1
ATOM 1181 C C . HIS A 1 158 ? -6.919 -11.519 -9.555 1.00 83.12 158 HIS A C 1
ATOM 1183 O O . HIS A 1 158 ? -6.116 -11.311 -8.655 1.00 83.12 158 HIS A O 1
ATOM 1189 N N . PRO A 1 159 ? -6.605 -12.305 -10.606 1.00 82.56 159 PRO A N 1
ATOM 1190 C CA . PRO A 1 159 ? -5.318 -12.988 -10.731 1.00 82.56 159 PRO A CA 1
ATOM 1191 C C . PRO A 1 159 ? -4.195 -11.953 -10.877 1.00 82.56 159 PRO A C 1
ATOM 1193 O O . PRO A 1 159 ? -3.996 -11.429 -11.980 1.00 82.56 159 PRO A O 1
ATOM 1196 N N . PRO A 1 160 ? -3.457 -11.649 -9.797 1.00 80.19 160 PRO A N 1
ATOM 1197 C CA . PRO A 1 160 ? -2.624 -10.471 -9.780 1.00 80.19 160 PRO A CA 1
ATOM 1198 C C . PRO A 1 160 ? -1.246 -10.769 -10.350 1.00 80.19 160 PRO A C 1
ATOM 1200 O O . PRO A 1 160 ? -0.739 -11.897 -10.283 1.00 80.19 160 PRO A O 1
ATOM 1203 N N . LYS A 1 161 ? -0.619 -9.739 -10.908 1.00 83.62 161 LYS A N 1
ATOM 1204 C CA . LYS A 1 161 ? 0.729 -9.822 -11.463 1.00 83.62 161 LYS A CA 1
ATOM 1205 C C . LYS A 1 161 ? 1.784 -9.802 -10.364 1.00 83.62 161 LYS A C 1
ATOM 1207 O O . LYS A 1 161 ? 2.755 -10.555 -10.457 1.00 83.62 161 LYS A O 1
ATOM 1212 N N . TYR A 1 162 ? 1.593 -8.973 -9.342 1.00 80.75 162 TYR A N 1
ATOM 1213 C CA . TYR A 1 162 ? 2.579 -8.737 -8.291 1.00 80.75 162 TYR A CA 1
ATOM 1214 C C . TYR A 1 162 ? 2.042 -9.018 -6.887 1.00 80.75 162 TYR A C 1
ATOM 1216 O O . TYR A 1 162 ? 2.785 -9.524 -6.042 1.00 80.75 162 TYR A O 1
ATOM 1224 N N . PHE A 1 163 ? 0.759 -8.740 -6.645 1.00 81.88 163 PHE A N 1
ATOM 1225 C CA . PHE A 1 163 ? 0.170 -8.949 -5.328 1.00 81.88 163 PHE A CA 1
ATOM 1226 C C . PHE A 1 163 ? 0.057 -10.441 -4.978 1.00 81.88 163 PHE A C 1
ATOM 1228 O O . PHE A 1 163 ? -0.063 -11.323 -5.834 1.00 81.88 163 PHE A O 1
ATOM 1235 N N . GLY A 1 164 ? 0.120 -10.749 -3.691 1.00 78.38 164 GLY A N 1
ATOM 1236 C CA . GLY A 1 164 ? -0.145 -12.088 -3.188 1.00 78.38 164 GLY A CA 1
ATOM 1237 C C . GLY A 1 164 ? 0.825 -12.520 -2.106 1.00 78.38 164 GLY A C 1
ATOM 1238 O O . GLY A 1 164 ? 2.011 -12.197 -2.134 1.00 78.38 164 GLY A O 1
ATOM 1239 N N . VAL A 1 165 ? 0.277 -13.303 -1.188 1.00 82.12 165 VAL A N 1
ATOM 1240 C CA . VAL A 1 165 ? 0.959 -13.916 -0.055 1.00 82.12 165 VAL A CA 1
ATOM 1241 C C . VAL A 1 165 ? 0.840 -15.433 -0.221 1.00 82.12 165 VAL A C 1
ATOM 1243 O O . VAL A 1 165 ? -0.223 -15.925 -0.606 1.00 82.12 165 VAL A O 1
ATOM 1246 N N . GLU A 1 166 ? 1.918 -16.188 -0.003 1.00 81.31 166 GLU A N 1
ATOM 1247 C CA . GLU A 1 166 ? 1.895 -17.643 -0.213 1.00 81.31 166 GLU A CA 1
ATOM 1248 C C . GLU A 1 166 ? 1.199 -18.361 0.953 1.00 81.31 166 GLU A C 1
ATOM 1250 O O . GLU A 1 166 ? 0.404 -19.286 0.740 1.00 81.31 166 GLU A O 1
ATOM 1255 N N . SER A 1 167 ? 1.419 -17.886 2.179 1.00 81.00 167 SER A N 1
ATOM 1256 C CA . SER A 1 167 ? 0.889 -18.467 3.412 1.00 81.00 167 SER A CA 1
ATOM 1257 C C . SER A 1 167 ? 0.602 -17.416 4.493 1.00 81.00 167 SER A C 1
ATOM 1259 O O . SER A 1 167 ? 1.152 -16.322 4.477 1.00 81.00 167 SER A O 1
ATOM 1261 N N . ALA A 1 168 ? -0.224 -17.754 5.487 1.00 73.12 168 ALA A N 1
ATOM 1262 C CA . ALA A 1 168 ? -0.448 -16.871 6.637 1.00 73.12 168 ALA A CA 1
ATOM 1263 C C . ALA A 1 168 ? 0.833 -16.632 7.468 1.00 73.12 168 ALA A C 1
ATOM 1265 O O . ALA A 1 168 ? 0.954 -15.594 8.108 1.00 73.12 168 ALA A O 1
ATOM 1266 N N . GLU A 1 169 ? 1.807 -17.553 7.426 1.00 81.69 169 GLU A N 1
ATOM 1267 C CA . GLU A 1 169 ? 3.101 -17.425 8.121 1.00 81.69 169 GLU A CA 1
ATOM 1268 C C . GLU A 1 169 ? 3.978 -16.300 7.543 1.00 81.69 169 GLU A C 1
ATOM 1270 O O . GLU A 1 169 ? 4.875 -15.802 8.224 1.00 81.69 169 GLU A O 1
ATOM 1275 N N . ASP A 1 170 ? 3.696 -15.868 6.310 1.00 86.06 170 ASP A N 1
ATOM 1276 C CA . ASP A 1 170 ? 4.367 -14.733 5.670 1.00 86.06 170 ASP A CA 1
ATOM 1277 C C . ASP A 1 170 ? 3.858 -13.378 6.195 1.00 86.06 170 ASP A C 1
ATOM 1279 O O . ASP A 1 170 ? 4.450 -12.335 5.900 1.00 86.06 170 ASP A O 1
ATOM 1283 N N . ILE A 1 171 ? 2.769 -13.385 6.974 1.00 91.12 171 ILE A N 1
ATOM 1284 C CA . ILE A 1 171 ? 2.194 -12.208 7.620 1.00 91.12 171 ILE A CA 1
ATOM 1285 C C . ILE A 1 171 ? 2.641 -12.189 9.079 1.00 91.12 171 ILE A C 1
ATOM 1287 O O . ILE A 1 171 ? 2.153 -12.941 9.921 1.00 91.12 171 ILE A O 1
ATOM 1291 N N . SER A 1 172 ? 3.552 -11.279 9.409 1.00 90.69 172 SER A N 1
ATOM 1292 C CA . SER A 1 172 ? 3.871 -10.997 10.806 1.00 90.69 172 SER A CA 1
ATOM 1293 C C . SER A 1 172 ? 2.797 -10.094 11.404 1.00 90.69 172 SER A C 1
ATOM 1295 O O . SER A 1 172 ? 2.457 -9.093 10.772 1.00 90.69 172 SER A O 1
ATOM 1297 N N . ALA A 1 173 ? 2.350 -10.369 12.627 1.00 92.50 173 ALA A N 1
ATOM 1298 C CA . ALA A 1 173 ? 1.514 -9.453 13.394 1.00 92.50 173 ALA A CA 1
ATOM 1299 C C . ALA A 1 173 ? 2.159 -9.083 14.730 1.00 92.50 173 ALA A C 1
ATOM 1301 O O . ALA A 1 173 ? 2.718 -9.934 15.423 1.00 92.50 173 ALA A O 1
ATOM 1302 N N . GLU A 1 174 ? 2.057 -7.809 15.087 1.00 92.62 174 GLU A N 1
ATOM 1303 C CA . GLU A 1 174 ? 2.474 -7.255 16.369 1.00 92.62 174 GLU A CA 1
ATOM 1304 C C . GLU A 1 174 ? 1.314 -6.446 16.954 1.00 92.62 174 GLU A C 1
ATOM 1306 O O . GLU A 1 174 ? 0.666 -5.678 16.244 1.00 92.62 174 GLU A O 1
ATOM 1311 N N . GLN A 1 175 ? 1.037 -6.632 18.242 1.00 91.50 175 GLN A N 1
ATOM 1312 C CA . GLN A 1 175 ? 0.004 -5.890 18.958 1.00 91.50 175 GLN A CA 1
ATOM 1313 C C . GLN A 1 175 ? 0.670 -4.928 19.946 1.00 91.50 175 GLN A C 1
ATOM 1315 O O . GLN A 1 175 ? 1.440 -5.365 20.804 1.00 91.50 175 GLN A O 1
ATOM 1320 N N . ASP A 1 176 ? 0.349 -3.638 19.847 1.00 90.38 176 ASP A N 1
ATOM 1321 C CA . ASP A 1 176 ? 0.790 -2.594 20.776 1.00 90.38 176 ASP A CA 1
ATOM 1322 C C . ASP A 1 176 ? -0.427 -1.808 21.281 1.00 90.38 176 ASP A C 1
ATOM 1324 O O . ASP A 1 176 ? -1.004 -0.977 20.578 1.00 90.38 176 ASP A O 1
ATOM 1328 N N . GLY A 1 177 ? -0.860 -2.125 22.503 1.00 91.56 177 GLY A N 1
ATOM 1329 C CA . GLY A 1 177 ? -2.084 -1.578 23.084 1.00 91.56 177 GLY A CA 1
ATOM 1330 C C . GLY A 1 177 ? -3.313 -1.906 22.236 1.00 91.56 177 GLY A C 1
ATOM 1331 O O . GLY A 1 177 ? -3.641 -3.076 22.032 1.00 91.56 177 GLY A O 1
ATOM 1332 N N . ASP A 1 178 ? -3.971 -0.856 21.752 1.00 89.50 178 ASP A N 1
ATOM 1333 C CA . ASP A 1 178 ? -5.186 -0.939 20.939 1.00 89.50 178 ASP A CA 1
ATOM 1334 C C . ASP A 1 178 ? -4.890 -1.028 19.433 1.00 89.50 178 ASP A C 1
ATOM 1336 O O . ASP A 1 178 ? -5.812 -1.058 18.626 1.00 89.50 178 ASP A O 1
ATOM 1340 N N . THR A 1 179 ? -3.614 -1.053 19.037 1.00 89.25 179 THR A N 1
ATOM 1341 C CA . THR A 1 179 ? -3.196 -1.131 17.634 1.00 89.25 179 THR A CA 1
ATOM 1342 C C . THR A 1 179 ? -2.671 -2.522 17.294 1.00 89.25 179 THR A C 1
ATOM 1344 O O . THR A 1 179 ? -1.806 -3.061 17.986 1.00 89.25 179 THR A O 1
ATOM 1347 N N . THR A 1 180 ? -3.151 -3.082 16.185 1.00 90.31 180 THR A N 1
ATOM 1348 C CA . THR A 1 180 ? -2.596 -4.293 15.567 1.00 90.31 180 THR A CA 1
ATOM 1349 C C . THR A 1 180 ? -1.879 -3.915 14.279 1.00 90.31 180 THR A C 1
ATOM 1351 O O . THR A 1 180 ? -2.470 -3.287 13.401 1.00 90.31 180 THR A O 1
ATOM 1354 N N . MET A 1 181 ? -0.607 -4.290 14.173 1.00 93.56 181 MET A N 1
ATOM 1355 C CA . MET A 1 181 ? 0.253 -4.037 13.023 1.00 93.56 181 MET A CA 1
ATOM 1356 C C . MET A 1 181 ? 0.551 -5.345 12.294 1.00 93.56 181 MET A C 1
ATOM 1358 O O . MET A 1 181 ? 1.152 -6.249 12.867 1.00 93.56 181 MET A O 1
ATOM 1362 N N . PHE A 1 182 ? 0.195 -5.422 11.019 1.00 93.56 182 PHE A N 1
ATOM 1363 C CA . PHE A 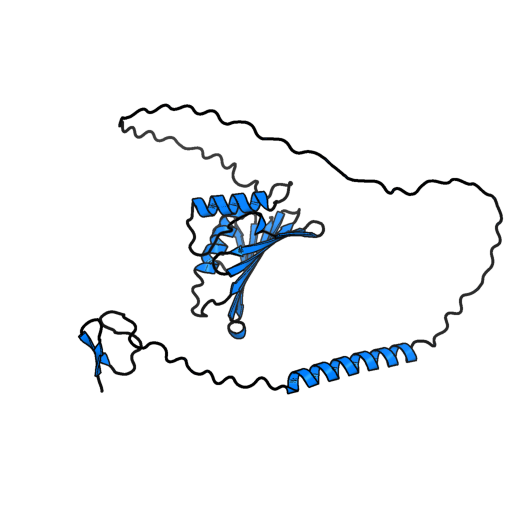1 182 ? 0.569 -6.501 10.113 1.00 93.56 182 PHE A CA 1
ATOM 1364 C C . PHE A 1 182 ? 1.721 -6.056 9.225 1.00 93.56 182 PHE A C 1
ATOM 1366 O O . PHE A 1 182 ? 1.772 -4.904 8.794 1.00 93.56 182 PHE A O 1
ATOM 1373 N N . SER A 1 183 ? 2.632 -6.970 8.902 1.00 94.00 183 SER A N 1
ATOM 1374 C CA . SER A 1 183 ? 3.638 -6.729 7.873 1.00 94.00 183 SER A CA 1
ATOM 1375 C C . SER A 1 183 ? 3.891 -7.968 7.032 1.00 94.00 183 SER A C 1
ATOM 1377 O O . SER A 1 183 ? 3.962 -9.076 7.561 1.00 94.00 183 SER A O 1
ATOM 1379 N N . PHE A 1 184 ? 4.011 -7.777 5.723 1.00 93.00 184 PHE A N 1
ATOM 1380 C CA . PHE A 1 184 ? 4.331 -8.840 4.775 1.00 93.00 184 PHE A CA 1
ATOM 1381 C C . PHE A 1 184 ? 5.027 -8.271 3.537 1.00 93.00 184 PHE A C 1
ATOM 1383 O O . PHE A 1 184 ? 5.099 -7.053 3.331 1.00 93.00 184 PHE A O 1
ATOM 1390 N N . ALA A 1 185 ? 5.575 -9.169 2.722 1.00 91.88 185 ALA A N 1
ATOM 1391 C CA . ALA A 1 185 ? 6.093 -8.839 1.405 1.00 91.88 185 ALA A CA 1
ATOM 1392 C C . ALA A 1 185 ? 5.269 -9.535 0.325 1.00 91.88 185 ALA A C 1
ATOM 1394 O O . ALA A 1 185 ? 4.832 -10.667 0.523 1.00 91.88 185 ALA A O 1
ATOM 1395 N N . ASP A 1 186 ? 5.069 -8.866 -0.806 1.00 89.62 186 ASP A N 1
ATOM 1396 C CA . ASP A 1 186 ? 4.405 -9.482 -1.954 1.00 89.62 186 ASP A CA 1
ATOM 1397 C C . ASP A 1 186 ? 5.404 -10.129 -2.929 1.00 89.62 186 ASP A C 1
ATOM 1399 O O . ASP A 1 186 ? 6.625 -10.087 -2.734 1.00 89.62 186 ASP A O 1
ATOM 1403 N N . LYS A 1 187 ? 4.893 -10.712 -4.021 1.00 85.56 187 LYS A N 1
ATOM 1404 C CA . LYS A 1 187 ? 5.721 -11.396 -5.031 1.00 85.56 187 LYS A CA 1
ATOM 1405 C C . LYS A 1 187 ? 6.636 -10.443 -5.798 1.00 85.56 187 LYS A C 1
ATOM 1407 O O . LYS A 1 187 ? 7.664 -10.875 -6.319 1.00 85.56 187 LYS A O 1
ATOM 1412 N N . GLY A 1 188 ? 6.265 -9.167 -5.891 1.00 85.88 188 GLY A N 1
ATOM 1413 C CA . GLY A 1 188 ? 7.076 -8.116 -6.498 1.00 85.88 188 GLY A CA 1
ATOM 1414 C C . GLY A 1 188 ? 8.135 -7.534 -5.556 1.00 85.88 188 GLY A C 1
ATOM 1415 O O . GLY A 1 188 ? 8.922 -6.691 -5.979 1.00 85.88 188 GLY A O 1
ATOM 1416 N N . GLY A 1 189 ? 8.191 -7.973 -4.293 1.00 87.38 189 GLY A N 1
ATOM 1417 C CA . GLY A 1 189 ? 9.128 -7.458 -3.294 1.00 87.38 189 GLY A CA 1
ATOM 1418 C C . GLY A 1 189 ? 8.699 -6.129 -2.662 1.00 87.38 189 GLY A C 1
ATOM 1419 O O . GLY A 1 189 ? 9.525 -5.464 -2.019 1.00 87.38 189 GLY A O 1
ATOM 1420 N N . ALA A 1 190 ? 7.429 -5.741 -2.825 1.00 90.50 190 ALA A N 1
ATOM 1421 C CA . ALA A 1 190 ? 6.821 -4.668 -2.053 1.00 90.50 190 ALA A CA 1
ATOM 1422 C C . ALA A 1 190 ? 6.822 -5.045 -0.574 1.00 90.50 190 ALA A C 1
ATOM 1424 O O . ALA A 1 190 ? 6.599 -6.203 -0.234 1.00 90.50 190 ALA A O 1
ATOM 1425 N N . ARG A 1 191 ? 7.047 -4.078 0.314 1.00 94.00 191 ARG A N 1
ATOM 1426 C CA . ARG A 1 191 ? 6.835 -4.252 1.755 1.00 94.00 191 ARG A CA 1
ATOM 1427 C C . ARG A 1 191 ? 5.585 -3.503 2.154 1.00 94.00 191 ARG A C 1
ATOM 1429 O O . ARG A 1 191 ? 5.505 -2.300 1.914 1.00 94.00 191 ARG A O 1
ATOM 1436 N N . ILE A 1 192 ? 4.649 -4.212 2.760 1.00 95.00 192 ILE A N 1
ATOM 1437 C CA . ILE A 1 192 ? 3.346 -3.682 3.136 1.00 95.00 192 ILE A CA 1
ATOM 1438 C C . ILE A 1 192 ? 3.246 -3.755 4.653 1.00 95.00 192 ILE A C 1
ATOM 1440 O O . ILE A 1 192 ? 3.517 -4.800 5.244 1.00 95.00 192 ILE A O 1
ATOM 1444 N N . PHE A 1 193 ? 2.884 -2.635 5.266 1.00 95.62 193 PHE A N 1
ATOM 1445 C CA . PHE A 1 193 ? 2.571 -2.522 6.683 1.00 95.62 193 PHE A CA 1
ATOM 1446 C C . PHE A 1 193 ? 1.130 -2.049 6.815 1.00 95.62 193 PHE A C 1
ATOM 1448 O O . PHE A 1 193 ? 0.748 -1.096 6.135 1.00 95.62 193 PHE A O 1
ATOM 1455 N N . ILE A 1 194 ? 0.348 -2.702 7.669 1.00 95.31 194 ILE A N 1
ATOM 1456 C CA . ILE A 1 194 ? -1.064 -2.390 7.894 1.00 95.31 194 ILE A CA 1
ATOM 1457 C C . ILE A 1 194 ? -1.280 -2.234 9.392 1.00 95.31 194 ILE A C 1
ATOM 1459 O O . ILE A 1 194 ? -1.173 -3.207 10.126 1.00 95.31 194 ILE A O 1
ATOM 1463 N N . GLY A 1 195 ? -1.581 -1.026 9.847 1.00 93.44 195 GLY A N 1
ATOM 1464 C CA . GLY A 1 195 ? -1.989 -0.756 11.220 1.00 93.44 195 GLY A CA 1
ATOM 1465 C C . GLY A 1 195 ? -3.499 -0.592 11.294 1.00 93.44 195 GLY A C 1
ATOM 1466 O O . GLY A 1 195 ? -4.055 0.162 10.504 1.00 93.44 195 GLY A O 1
ATOM 1467 N N . THR A 1 196 ? -4.152 -1.248 12.245 1.00 91.44 196 THR A N 1
ATOM 1468 C CA . THR A 1 196 ? -5.576 -1.036 12.555 1.00 91.44 196 THR A CA 1
ATOM 1469 C C . THR A 1 196 ? -5.749 -0.811 14.047 1.00 91.44 196 THR A C 1
ATOM 1471 O O . THR A 1 196 ? -5.008 -1.408 14.832 1.00 91.44 196 THR A O 1
ATOM 1474 N N . ASP A 1 197 ? -6.680 0.056 14.440 1.00 90.38 197 ASP A N 1
ATOM 1475 C CA . ASP A 1 197 ? -7.007 0.304 15.847 1.00 90.38 197 ASP A CA 1
ATOM 1476 C C . ASP A 1 197 ? -8.425 -0.163 16.222 1.00 90.38 197 ASP A C 1
ATOM 1478 O O . ASP A 1 197 ? -9.221 -0.572 15.373 1.00 90.38 197 ASP A O 1
ATOM 1482 N N . THR A 1 198 ? -8.740 -0.130 17.519 1.00 87.50 198 THR A N 1
ATOM 1483 C CA . THR A 1 198 ? -10.053 -0.523 18.063 1.00 87.50 198 THR A CA 1
ATOM 1484 C C . THR A 1 198 ? -11.191 0.422 17.678 1.00 87.50 198 THR A C 1
ATOM 1486 O O . THR A 1 198 ? -12.353 0.015 17.724 1.00 87.50 198 THR A O 1
ATOM 1489 N N . ASP A 1 199 ? -10.880 1.650 17.259 1.00 87.69 199 ASP A N 1
ATOM 1490 C CA . ASP A 1 199 ? -11.853 2.614 16.740 1.00 87.69 199 ASP A CA 1
ATOM 1491 C C . ASP A 1 199 ? -12.202 2.328 15.261 1.00 87.69 199 ASP A C 1
ATOM 1493 O O . ASP A 1 199 ? -13.141 2.902 14.699 1.00 87.69 199 ASP A O 1
ATOM 1497 N N . GLY A 1 200 ? -11.498 1.378 14.637 1.00 85.94 200 GLY A N 1
ATOM 1498 C CA . GLY A 1 200 ? -11.688 0.964 13.253 1.00 85.94 200 GLY A CA 1
ATOM 1499 C C . GLY A 1 200 ? -10.974 1.864 12.250 1.00 85.94 200 GLY A C 1
ATOM 1500 O O . GLY A 1 200 ? -11.294 1.791 11.061 1.00 85.94 200 GLY A O 1
ATOM 1501 N N . ASN A 1 201 ? -10.032 2.698 12.700 1.00 90.75 201 ASN A N 1
ATOM 1502 C CA . ASN A 1 201 ? -9.128 3.409 11.808 1.00 90.75 201 ASN A CA 1
ATOM 1503 C C . ASN A 1 201 ? -8.078 2.440 11.272 1.00 90.75 201 ASN A C 1
ATOM 1505 O O . ASN A 1 201 ? -7.678 1.474 11.930 1.00 90.75 201 ASN A O 1
ATOM 1509 N N . ALA A 1 202 ? -7.602 2.730 10.069 1.00 92.62 202 ALA A N 1
ATOM 1510 C CA . ALA A 1 202 ? -6.579 1.942 9.414 1.00 92.62 202 ALA A CA 1
ATOM 1511 C C . ALA A 1 202 ? -5.493 2.843 8.825 1.00 92.62 202 ALA A C 1
ATOM 1513 O O . ALA A 1 202 ? -5.744 3.955 8.364 1.00 92.62 202 ALA A O 1
ATOM 1514 N N . SER A 1 203 ? -4.267 2.341 8.827 1.00 94.50 203 SER A N 1
ATOM 1515 C CA . SER A 1 203 ? -3.112 2.976 8.211 1.00 94.50 203 SER A CA 1
ATOM 1516 C C . SER A 1 203 ? -2.347 1.951 7.390 1.00 94.50 203 SER A C 1
ATOM 1518 O O . SER A 1 203 ? -2.151 0.817 7.823 1.00 94.50 203 SER A O 1
ATOM 1520 N N . PHE A 1 204 ? -1.902 2.346 6.206 1.00 94.56 204 PHE A N 1
ATOM 1521 C CA . PHE A 1 204 ? -1.130 1.496 5.315 1.00 94.56 204 PHE A CA 1
ATOM 1522 C C . PHE A 1 204 ? 0.152 2.215 4.937 1.00 94.56 204 PHE A C 1
ATOM 1524 O O . PHE A 1 204 ? 0.136 3.393 4.575 1.00 94.56 204 PHE A O 1
ATOM 1531 N N . ILE A 1 205 ? 1.265 1.492 4.985 1.00 95.56 205 ILE A N 1
ATOM 1532 C CA . ILE A 1 205 ? 2.533 1.942 4.421 1.00 95.56 205 ILE A CA 1
ATOM 1533 C C . ILE A 1 205 ? 2.966 0.894 3.408 1.00 95.56 205 ILE A C 1
ATOM 1535 O O . ILE A 1 205 ? 3.279 -0.240 3.767 1.00 95.56 205 ILE A O 1
ATOM 1539 N N . ILE A 1 206 ? 2.994 1.278 2.137 1.00 94.25 206 ILE A N 1
ATOM 1540 C CA . ILE A 1 206 ? 3.412 0.413 1.035 1.00 94.25 206 ILE A CA 1
ATOM 1541 C C . ILE A 1 206 ? 4.720 0.966 0.498 1.00 94.25 206 ILE A C 1
ATOM 1543 O O . ILE A 1 206 ? 4.759 2.070 -0.041 1.00 94.25 206 ILE A O 1
ATOM 1547 N N . ARG A 1 207 ? 5.798 0.194 0.619 1.00 93.50 207 ARG A N 1
ATOM 1548 C CA . ARG A 1 207 ? 7.100 0.543 0.054 1.00 93.50 207 ARG A CA 1
ATOM 1549 C C . ARG A 1 207 ? 7.437 -0.370 -1.105 1.00 93.50 207 ARG A C 1
ATOM 1551 O O . ARG A 1 207 ? 7.597 -1.577 -0.930 1.00 93.50 207 ARG A O 1
ATOM 1558 N N . LEU A 1 208 ? 7.640 0.234 -2.264 1.00 90.88 208 LEU A N 1
ATOM 1559 C CA . LEU A 1 208 ? 7.937 -0.468 -3.499 1.00 90.88 208 LEU A CA 1
ATOM 1560 C C . LEU A 1 208 ? 9.382 -0.218 -3.899 1.00 90.88 208 LEU A C 1
ATOM 1562 O O . LEU A 1 208 ? 9.762 0.921 -4.162 1.00 90.88 208 LEU A O 1
ATOM 1566 N N . ASN A 1 209 ? 10.189 -1.277 -3.912 1.00 86.12 209 ASN A N 1
ATOM 1567 C CA . ASN A 1 209 ? 11.599 -1.203 -4.286 1.00 86.12 209 ASN A CA 1
ATOM 1568 C C . ASN A 1 209 ? 11.764 -1.362 -5.803 1.00 86.12 209 ASN A C 1
ATOM 1570 O O . ASN A 1 209 ? 10.960 -2.028 -6.446 1.00 86.12 209 ASN A O 1
ATOM 1574 N N . ASP A 1 210 ? 12.841 -0.800 -6.354 1.00 69.62 210 ASP A N 1
ATOM 1575 C CA . ASP A 1 210 ? 13.289 -1.029 -7.738 1.00 69.62 210 ASP A CA 1
ATOM 1576 C C . ASP A 1 210 ? 12.295 -0.604 -8.836 1.00 69.62 210 ASP A C 1
ATOM 1578 O O . ASP A 1 210 ? 12.362 -1.074 -9.975 1.00 69.62 210 ASP A O 1
ATOM 1582 N N . ILE A 1 211 ? 11.405 0.346 -8.541 1.00 63.00 211 ILE A N 1
ATOM 1583 C CA . ILE A 1 211 ? 10.454 0.849 -9.535 1.00 63.00 211 ILE A CA 1
ATOM 1584 C C . ILE A 1 211 ? 11.089 1.984 -10.329 1.00 63.00 211 ILE A C 1
ATOM 1586 O O . ILE A 1 211 ? 11.601 2.964 -9.784 1.00 63.00 211 ILE A O 1
ATOM 1590 N N . SER A 1 212 ? 11.098 1.830 -11.655 1.00 57.56 212 SER A N 1
ATOM 1591 C CA . SER A 1 212 ? 11.599 2.859 -12.559 1.00 57.56 212 SER A CA 1
ATOM 1592 C C . SER A 1 212 ? 10.789 4.141 -12.380 1.00 57.56 212 SER A C 1
ATOM 1594 O O . SER A 1 212 ? 9.562 4.094 -12.423 1.00 57.56 212 SER A O 1
ATOM 1596 N N . ALA A 1 213 ? 11.470 5.283 -12.274 1.00 55.25 213 ALA A N 1
ATOM 1597 C CA . ALA A 1 213 ? 10.892 6.621 -12.092 1.00 55.25 213 ALA A CA 1
ATOM 1598 C C . ALA A 1 213 ? 9.957 7.108 -13.230 1.00 55.25 213 ALA A C 1
ATOM 1600 O O . ALA A 1 213 ? 9.641 8.291 -13.305 1.00 55.25 213 ALA A O 1
ATOM 1601 N N . GLU A 1 214 ? 9.536 6.232 -14.145 1.00 54.69 214 GLU A N 1
ATOM 1602 C CA . GLU A 1 214 ? 8.698 6.559 -15.304 1.00 54.69 214 GLU A CA 1
ATOM 1603 C C . GLU A 1 214 ? 7.187 6.579 -14.994 1.00 54.69 214 GLU A C 1
ATOM 1605 O O . GLU A 1 214 ? 6.373 6.660 -15.908 1.00 54.69 214 GLU A O 1
ATOM 1610 N N . GLY A 1 215 ? 6.801 6.611 -13.713 1.00 48.06 215 GLY A N 1
ATOM 1611 C CA . GLY A 1 215 ? 5.526 7.209 -13.292 1.00 48.06 215 GLY A CA 1
ATOM 1612 C C . GLY A 1 215 ? 4.256 6.397 -13.549 1.00 48.06 215 GLY A C 1
ATOM 1613 O O . GLY A 1 215 ? 3.175 6.935 -13.35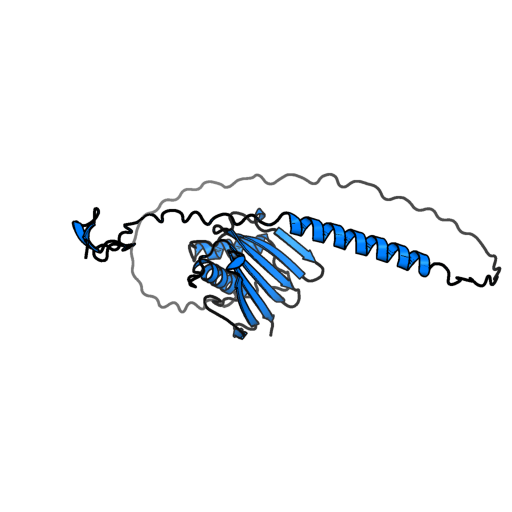8 1.00 48.06 215 GLY A O 1
ATOM 1614 N N . ASN A 1 216 ? 4.364 5.125 -13.936 1.00 55.41 216 ASN A N 1
ATOM 1615 C CA . ASN A 1 216 ? 3.233 4.196 -13.951 1.00 55.41 216 ASN A CA 1
ATOM 1616 C C . ASN A 1 216 ? 3.586 2.979 -13.107 1.00 55.41 216 ASN A C 1
ATOM 1618 O O . ASN A 1 216 ? 4.168 1.999 -13.577 1.00 55.41 216 ASN A O 1
ATOM 1622 N N . ASN A 1 217 ? 3.278 3.084 -11.823 1.00 78.31 217 ASN A N 1
ATOM 1623 C CA . ASN A 1 217 ? 3.532 2.029 -10.872 1.00 78.31 217 ASN A CA 1
ATOM 1624 C C . ASN A 1 217 ? 2.349 1.054 -10.868 1.00 78.31 217 ASN A C 1
ATOM 1626 O O . ASN A 1 217 ? 1.589 1.006 -9.911 1.00 78.31 217 ASN A O 1
ATOM 1630 N N . GLU A 1 218 ? 2.193 0.303 -11.965 1.00 88.56 218 GLU A N 1
ATOM 1631 C CA . GLU A 1 218 ? 1.174 -0.756 -12.119 1.00 88.56 218 GLU A CA 1
ATOM 1632 C C . GLU A 1 218 ? 1.142 -1.676 -10.886 1.00 88.56 218 GLU A C 1
ATOM 1634 O O . GLU A 1 218 ? 0.083 -2.106 -10.446 1.00 88.56 218 GLU A O 1
ATOM 1639 N N . HIS A 1 219 ? 2.315 -1.927 -10.300 1.00 89.69 219 HIS A N 1
ATOM 1640 C CA . HIS A 1 219 ? 2.478 -2.693 -9.070 1.00 89.69 219 HIS A CA 1
ATOM 1641 C C . HIS A 1 219 ? 1.837 -2.001 -7.859 1.00 89.69 219 HIS A C 1
ATOM 1643 O O . HIS A 1 219 ? 1.047 -2.614 -7.148 1.00 89.69 219 HIS A O 1
ATOM 1649 N N . GLY A 1 220 ? 2.120 -0.717 -7.646 1.00 90.50 220 GLY A N 1
ATOM 1650 C CA . GLY A 1 220 ? 1.492 0.083 -6.597 1.00 90.50 220 GLY A CA 1
ATOM 1651 C C . GLY A 1 220 ? -0.019 0.216 -6.772 1.00 90.50 220 GLY A C 1
ATOM 1652 O O . GLY A 1 220 ? -0.748 0.060 -5.800 1.00 90.50 220 GLY A O 1
ATOM 1653 N N . GLU A 1 221 ? -0.498 0.440 -7.996 1.00 91.94 221 GLU A N 1
ATOM 1654 C CA . GLU A 1 221 ? -1.935 0.517 -8.284 1.00 91.94 221 GLU A CA 1
ATOM 1655 C C . GLU A 1 221 ? -2.656 -0.803 -8.008 1.00 91.94 221 GLU A C 1
ATOM 1657 O O . GLU A 1 221 ? -3.730 -0.787 -7.413 1.00 91.94 221 GLU A O 1
ATOM 1662 N N . GLU A 1 222 ? -2.052 -1.940 -8.362 1.00 92.44 222 GLU A N 1
ATOM 1663 C CA . GLU A 1 222 ? -2.604 -3.261 -8.054 1.00 92.44 222 GLU A CA 1
ATOM 1664 C C . GLU A 1 222 ? -2.695 -3.503 -6.539 1.00 92.44 222 GLU A C 1
ATOM 1666 O O . GLU A 1 222 ? -3.733 -3.953 -6.057 1.00 92.44 222 GLU A O 1
ATOM 1671 N N . ILE A 1 223 ? -1.652 -3.152 -5.772 1.00 92.62 223 ILE A N 1
ATOM 1672 C CA . ILE A 1 223 ? -1.675 -3.276 -4.304 1.00 92.62 223 ILE A CA 1
ATOM 1673 C C . ILE A 1 223 ? -2.736 -2.353 -3.696 1.00 92.62 223 ILE A C 1
ATOM 1675 O O . ILE A 1 223 ? -3.477 -2.774 -2.810 1.00 92.62 223 ILE A O 1
ATOM 1679 N N . LEU A 1 224 ? -2.814 -1.100 -4.151 1.00 94.00 224 LEU A N 1
ATOM 1680 C CA . LEU A 1 224 ? -3.806 -0.135 -3.672 1.00 94.00 224 LEU A CA 1
ATOM 1681 C C . LEU A 1 224 ? -5.230 -0.611 -3.961 1.00 94.00 224 LEU A C 1
ATOM 1683 O O . LEU A 1 224 ? -6.086 -0.518 -3.086 1.00 94.00 224 LEU A O 1
ATOM 1687 N N . SER A 1 225 ? -5.473 -1.154 -5.154 1.00 93.94 225 SER A N 1
ATOM 1688 C CA . SER A 1 225 ? -6.769 -1.724 -5.520 1.00 93.94 225 SER A CA 1
ATOM 1689 C C . SER A 1 225 ? -7.129 -2.905 -4.616 1.00 93.94 225 SER A C 1
ATOM 1691 O O . SER A 1 225 ? -8.213 -2.925 -4.038 1.00 93.94 225 SER A O 1
ATOM 1693 N N . ALA A 1 226 ? -6.188 -3.833 -4.402 1.00 92.88 226 ALA A N 1
ATOM 1694 C CA . ALA A 1 226 ? -6.393 -4.997 -3.545 1.00 92.88 226 ALA A CA 1
ATOM 1695 C C . ALA A 1 226 ? -6.711 -4.614 -2.095 1.00 92.88 226 ALA A C 1
ATOM 1697 O O . ALA A 1 226 ? -7.704 -5.067 -1.532 1.00 92.88 226 ALA A O 1
ATOM 1698 N N . LEU A 1 227 ? -5.889 -3.756 -1.485 1.00 92.62 227 LEU A N 1
ATOM 1699 C CA . LEU A 1 227 ? -6.094 -3.323 -0.101 1.00 92.62 227 LEU A CA 1
ATOM 1700 C C . LEU A 1 227 ? -7.358 -2.470 0.044 1.00 92.62 227 LEU A C 1
ATOM 1702 O O . LEU A 1 227 ? -8.075 -2.589 1.032 1.00 92.62 227 LEU A O 1
ATOM 1706 N N . GLY A 1 228 ? -7.652 -1.634 -0.947 1.00 93.56 228 GLY A N 1
ATOM 1707 C CA . GLY A 1 228 ? -8.875 -0.851 -0.980 1.00 93.56 228 GLY A CA 1
ATOM 1708 C C . GLY A 1 228 ? -10.135 -1.715 -0.969 1.00 93.56 228 GLY A C 1
ATOM 1709 O O . GLY A 1 228 ? -11.058 -1.462 -0.191 1.00 93.56 228 GLY A O 1
ATOM 1710 N N . ASP A 1 229 ? -10.155 -2.749 -1.806 1.00 92.75 229 ASP A N 1
ATOM 1711 C CA . ASP A 1 229 ? -11.290 -3.658 -1.926 1.00 92.75 229 ASP A CA 1
ATOM 1712 C C . ASP A 1 229 ? -11.458 -4.519 -0.665 1.00 92.75 229 ASP A C 1
ATOM 1714 O O . ASP A 1 229 ? -12.541 -4.543 -0.080 1.00 92.75 229 ASP A O 1
ATOM 1718 N N . ILE A 1 230 ? -10.364 -5.123 -0.179 1.00 91.06 230 ILE A N 1
ATOM 1719 C CA . ILE A 1 230 ? -10.356 -5.996 1.009 1.00 91.06 230 ILE A CA 1
ATOM 1720 C C . ILE A 1 230 ? -10.857 -5.265 2.262 1.00 91.06 230 ILE A C 1
ATOM 1722 O O . ILE A 1 230 ? -11.657 -5.816 3.015 1.00 91.06 230 ILE A O 1
ATOM 1726 N N . PHE A 1 231 ? -10.386 -4.038 2.512 1.00 90.12 231 PHE A N 1
ATOM 1727 C CA . PHE A 1 231 ? -10.658 -3.348 3.778 1.00 90.12 231 PHE A CA 1
ATOM 1728 C C . PHE A 1 231 ? -11.859 -2.404 3.727 1.00 90.12 231 PHE A C 1
ATOM 1730 O O . PHE A 1 231 ? -12.497 -2.174 4.754 1.00 90.12 231 PHE A O 1
ATOM 1737 N N . PHE A 1 232 ? -12.160 -1.830 2.561 1.00 92.62 232 PHE A N 1
ATOM 1738 C CA . PHE A 1 232 ? -13.129 -0.736 2.453 1.00 92.62 232 PHE A CA 1
ATOM 1739 C C . PHE A 1 232 ? -14.117 -0.901 1.300 1.00 92.62 232 PHE A C 1
ATOM 1741 O O . PHE A 1 232 ? -14.970 -0.028 1.118 1.00 92.62 232 PHE A O 1
ATOM 1748 N N . SER A 1 233 ? -13.993 -1.961 0.494 1.00 92.94 233 SER A N 1
ATOM 1749 C CA . SER A 1 233 ? -14.735 -2.139 -0.762 1.00 92.94 233 SER A CA 1
ATOM 1750 C C . SER A 1 233 ? -14.675 -0.901 -1.661 1.00 92.94 233 SER A C 1
ATOM 1752 O O . SER A 1 233 ? -15.689 -0.454 -2.206 1.00 92.94 233 SER A O 1
ATOM 1754 N N . THR A 1 234 ? -13.496 -0.283 -1.753 1.00 93.62 234 THR A N 1
ATOM 1755 C CA . THR A 1 234 ? -13.252 0.865 -2.631 1.00 93.62 234 THR A CA 1
ATOM 1756 C C . THR A 1 234 ? -11.954 0.687 -3.399 1.00 93.62 234 THR A C 1
ATOM 1758 O O . THR A 1 234 ? -10.962 0.224 -2.856 1.00 93.62 234 THR A O 1
ATOM 1761 N N . ASP A 1 235 ? -11.925 1.095 -4.662 1.00 95.56 235 ASP A N 1
ATOM 1762 C CA . ASP A 1 235 ? -10.691 1.080 -5.438 1.00 95.56 235 ASP A CA 1
ATOM 1763 C C . ASP A 1 235 ? -9.841 2.319 -5.116 1.00 95.56 235 ASP A C 1
ATOM 1765 O O . ASP A 1 235 ? -10.225 3.454 -5.432 1.00 95.56 235 ASP A O 1
ATOM 1769 N N . LEU A 1 236 ? -8.685 2.096 -4.482 1.00 94.69 236 LEU A N 1
ATOM 1770 C CA . LEU A 1 236 ? -7.710 3.143 -4.159 1.00 94.69 236 LEU A CA 1
ATOM 1771 C C . LEU A 1 236 ? -6.696 3.380 -5.291 1.00 94.69 236 LEU A C 1
ATOM 1773 O O . LEU A 1 236 ? -5.859 4.278 -5.170 1.00 94.69 236 LEU A O 1
ATOM 1777 N N . SER A 1 237 ? -6.736 2.599 -6.377 1.00 93.25 237 SER A N 1
ATOM 1778 C CA . SER A 1 237 ? -5.796 2.747 -7.491 1.00 93.25 237 SER A CA 1
ATOM 1779 C C . SER A 1 237 ? -5.882 4.141 -8.132 1.00 93.25 237 SER A C 1
ATOM 1781 O O . SER A 1 237 ? -6.956 4.729 -8.271 1.00 93.25 237 SER A O 1
ATOM 1783 N N . GLY A 1 238 ? -4.724 4.725 -8.458 1.00 90.38 238 GLY A N 1
ATOM 1784 C CA . GLY A 1 238 ? -4.629 6.050 -9.082 1.00 90.38 238 GLY A CA 1
ATOM 1785 C C . GLY A 1 238 ? -5.137 7.231 -8.239 1.00 90.38 238 GLY A C 1
ATOM 1786 O O . GLY A 1 238 ? -5.201 8.349 -8.756 1.00 90.38 238 GLY A O 1
ATOM 1787 N N . ARG A 1 239 ? -5.511 7.022 -6.968 1.00 91.31 239 ARG A N 1
ATOM 1788 C CA . ARG A 1 239 ? -5.994 8.091 -6.083 1.00 91.31 239 ARG A CA 1
ATOM 1789 C C . ARG A 1 239 ? -4.850 8.790 -5.354 1.00 91.31 239 ARG A C 1
ATOM 1791 O O . ARG A 1 239 ? -3.900 8.156 -4.901 1.00 91.31 239 ARG A O 1
ATOM 1798 N N . ASP A 1 240 ? -4.988 10.101 -5.185 1.00 91.69 240 ASP A N 1
ATOM 1799 C CA . ASP A 1 240 ? -4.101 10.945 -4.393 1.00 91.69 240 ASP A CA 1
ATOM 1800 C C . ASP A 1 240 ? -4.889 11.972 -3.558 1.00 91.69 240 ASP A C 1
ATOM 1802 O O . ASP A 1 240 ? -6.002 12.385 -3.893 1.00 91.69 240 ASP A O 1
ATOM 1806 N N . GLY A 1 241 ? -4.320 12.383 -2.423 1.00 94.56 241 GLY A N 1
ATOM 1807 C CA . GLY A 1 241 ? -4.910 13.400 -1.556 1.00 94.56 241 GLY A CA 1
ATOM 1808 C C . GLY A 1 241 ? -6.070 12.901 -0.690 1.00 94.56 241 GLY A C 1
ATOM 1809 O O . GLY A 1 241 ? -6.100 11.745 -0.272 1.00 94.56 241 GLY A O 1
ATOM 1810 N N . ASN A 1 242 ? -6.990 13.816 -0.366 1.00 97.25 242 ASN A N 1
ATOM 1811 C CA . ASN A 1 242 ? -8.055 13.589 0.612 1.00 97.25 242 ASN A CA 1
ATOM 1812 C C . ASN A 1 242 ? -9.405 13.325 -0.060 1.00 97.25 242 ASN A C 1
ATOM 1814 O O . ASN A 1 242 ? -9.837 14.120 -0.900 1.00 97.25 242 ASN A O 1
ATOM 1818 N N . PHE A 1 243 ? -10.110 12.277 0.360 1.00 97.38 243 PHE A N 1
ATOM 1819 C CA . PHE A 1 243 ? -11.472 11.986 -0.098 1.00 97.38 243 PHE A CA 1
ATOM 1820 C C . PHE A 1 243 ? -12.271 11.199 0.947 1.00 97.38 243 PHE A C 1
ATOM 1822 O O . PHE A 1 243 ? -11.734 10.740 1.946 1.00 97.38 243 PHE A O 1
ATOM 1829 N N . THR A 1 244 ? -13.577 11.058 0.727 1.00 96.12 244 THR A N 1
ATOM 1830 C CA . THR A 1 244 ? -14.475 10.327 1.628 1.00 96.12 244 THR A CA 1
ATOM 1831 C C . THR A 1 244 ? -15.286 9.316 0.838 1.00 96.12 244 THR A C 1
ATOM 1833 O O . THR A 1 244 ? -15.907 9.684 -0.159 1.00 96.12 244 THR A O 1
ATOM 1836 N N . GLU A 1 245 ? -15.309 8.065 1.287 1.00 95.38 245 GLU A N 1
ATOM 1837 C CA . GLU A 1 245 ? -16.044 6.981 0.634 1.00 95.38 245 GLU A CA 1
ATOM 1838 C C . GLU A 1 245 ? -16.339 5.851 1.627 1.00 95.38 245 GLU A C 1
ATOM 1840 O O . GLU A 1 245 ? -15.578 5.643 2.564 1.00 95.38 245 GLU A O 1
ATOM 1845 N N . ASN A 1 246 ? -17.465 5.153 1.460 1.00 92.38 246 ASN A N 1
ATOM 1846 C CA . ASN A 1 246 ? -17.856 3.989 2.273 1.00 92.38 246 ASN A CA 1
ATOM 1847 C C . ASN A 1 246 ? -17.767 4.174 3.805 1.00 92.38 246 ASN A C 1
ATOM 1849 O O . ASN A 1 246 ? -17.531 3.220 4.536 1.00 92.38 246 ASN A O 1
ATOM 1853 N N . GLY A 1 247 ? -17.993 5.395 4.305 1.00 92.94 247 GLY A N 1
ATOM 1854 C CA . GLY A 1 247 ? -17.940 5.700 5.742 1.00 92.94 247 GLY A CA 1
ATOM 1855 C C . GLY A 1 247 ? -16.539 6.000 6.285 1.00 92.94 247 GLY A C 1
ATOM 1856 O O . GLY A 1 247 ? -16.378 6.091 7.497 1.00 92.94 247 GLY A O 1
ATOM 1857 N N . TYR A 1 248 ? -15.553 6.196 5.409 1.00 95.06 248 TYR A N 1
ATOM 1858 C CA . TYR A 1 248 ? -14.177 6.521 5.771 1.00 95.06 248 TYR A CA 1
ATOM 1859 C C . TYR A 1 248 ? -13.724 7.840 5.146 1.00 95.06 248 TYR A C 1
ATOM 1861 O O . TYR A 1 248 ? -14.085 8.168 4.013 1.00 95.06 248 TYR A O 1
ATOM 1869 N N . SER A 1 249 ? -12.906 8.587 5.882 1.00 96.38 249 SER A N 1
ATOM 1870 C CA . SER A 1 249 ? -12.106 9.704 5.388 1.00 96.38 249 SER A CA 1
ATOM 1871 C C . SER A 1 249 ? -10.693 9.213 5.096 1.00 96.38 249 SER A C 1
ATOM 1873 O O . SER A 1 249 ? -9.990 8.771 5.999 1.00 96.38 249 SER A O 1
ATOM 1875 N N . PHE A 1 250 ? -10.279 9.299 3.837 1.00 96.75 250 PHE A N 1
ATOM 1876 C CA . PHE A 1 250 ? -8.978 8.851 3.362 1.00 96.75 250 PHE A CA 1
ATOM 1877 C C . PHE A 1 250 ? -8.026 10.028 3.157 1.00 96.75 250 PHE A C 1
ATOM 1879 O O . PHE A 1 250 ? -8.427 11.054 2.607 1.00 96.75 250 PHE A O 1
ATOM 1886 N N . GLU A 1 251 ? -6.759 9.828 3.509 1.00 97.31 251 GLU A N 1
ATOM 1887 C CA . GLU A 1 251 ? -5.609 10.632 3.087 1.00 97.31 251 GLU A CA 1
ATOM 1888 C C . GLU A 1 251 ? -4.587 9.700 2.425 1.00 97.31 251 GLU A C 1
ATOM 1890 O O . GLU A 1 251 ? -4.054 8.805 3.080 1.00 97.31 251 GLU A O 1
ATOM 1895 N N . ILE A 1 252 ? -4.313 9.894 1.130 1.00 95.94 252 ILE A N 1
ATOM 1896 C CA . ILE A 1 252 ? -3.299 9.134 0.384 1.00 95.94 252 ILE A CA 1
ATOM 1897 C C . ILE A 1 252 ? -2.147 10.056 -0.005 1.00 95.94 252 ILE A C 1
ATOM 1899 O O . ILE A 1 252 ? -2.320 11.023 -0.754 1.00 95.94 252 ILE A O 1
ATOM 1903 N N . ILE A 1 253 ? -0.947 9.718 0.461 1.00 94.75 253 ILE A N 1
ATOM 1904 C CA . ILE A 1 253 ? 0.297 10.425 0.162 1.00 94.75 253 ILE A CA 1
ATOM 1905 C C . ILE A 1 253 ? 1.227 9.477 -0.593 1.00 94.75 253 ILE A C 1
ATOM 1907 O O . ILE A 1 253 ? 1.630 8.443 -0.065 1.00 94.75 253 ILE A O 1
ATOM 1911 N N . CYS A 1 254 ? 1.608 9.853 -1.813 1.00 93.88 254 CYS A N 1
ATOM 1912 C CA . CYS A 1 254 ? 2.619 9.155 -2.603 1.00 93.88 254 CYS A CA 1
ATOM 1913 C C . CYS A 1 254 ? 3.931 9.947 -2.578 1.00 93.88 254 CYS A C 1
ATOM 1915 O O . CYS A 1 254 ? 3.992 11.081 -3.057 1.00 93.88 254 CYS A O 1
ATOM 1917 N N . ASN A 1 255 ? 4.985 9.345 -2.031 1.00 91.88 255 ASN A N 1
ATOM 1918 C CA . ASN A 1 255 ? 6.322 9.919 -1.968 1.00 91.88 255 ASN A CA 1
ATOM 1919 C C . ASN A 1 255 ? 7.282 9.126 -2.857 1.00 91.88 255 ASN A C 1
ATOM 1921 O O . ASN A 1 255 ? 7.594 7.967 -2.581 1.00 91.88 255 ASN A O 1
ATOM 1925 N N . ASP A 1 256 ? 7.814 9.781 -3.886 1.00 90.00 256 ASP A N 1
ATOM 1926 C CA . ASP A 1 256 ? 8.861 9.210 -4.730 1.00 90.00 256 ASP A CA 1
ATOM 1927 C C . ASP A 1 256 ? 10.251 9.574 -4.204 1.00 90.00 256 ASP A C 1
ATOM 1929 O O . ASP A 1 256 ? 10.601 10.750 -4.057 1.00 90.00 256 ASP A O 1
ATOM 1933 N N . TYR A 1 257 ? 11.084 8.556 -3.985 1.00 88.88 257 TYR A N 1
ATOM 1934 C CA . TYR A 1 257 ? 12.470 8.710 -3.554 1.00 88.88 257 TYR A CA 1
ATOM 1935 C C . TYR A 1 257 ? 13.428 8.192 -4.634 1.00 88.88 257 TYR A C 1
ATOM 1937 O O . TYR A 1 257 ? 14.047 7.136 -4.466 1.00 88.88 257 TYR A O 1
ATOM 1945 N N . PRO A 1 258 ? 13.623 8.938 -5.740 1.00 85.12 258 PRO A N 1
ATOM 1946 C CA . PRO A 1 258 ? 14.424 8.472 -6.873 1.00 85.12 258 PRO A CA 1
ATOM 1947 C C . PRO A 1 258 ? 15.887 8.198 -6.496 1.00 85.12 258 PRO A C 1
ATOM 1949 O O . PRO A 1 258 ? 16.492 7.262 -7.007 1.00 85.12 258 PRO A O 1
ATOM 1952 N N . ASP A 1 259 ? 16.447 8.959 -5.550 1.00 88.56 259 ASP A N 1
ATOM 1953 C CA . ASP A 1 259 ? 17.815 8.754 -5.052 1.00 88.56 259 ASP A CA 1
ATOM 1954 C C . ASP A 1 259 ? 17.971 7.479 -4.203 1.00 88.56 259 ASP A C 1
ATOM 1956 O O . ASP A 1 259 ? 19.092 7.017 -3.970 1.00 88.56 259 ASP A O 1
ATOM 1960 N N . MET A 1 260 ? 16.857 6.932 -3.707 1.00 86.44 260 MET A N 1
ATOM 1961 C CA . MET A 1 260 ? 16.811 5.722 -2.886 1.00 86.44 260 MET A CA 1
ATOM 1962 C C . MET A 1 260 ? 16.144 4.538 -3.599 1.00 86.44 260 MET A C 1
ATOM 1964 O O . MET A 1 260 ? 16.079 3.465 -3.006 1.00 86.44 260 MET A O 1
ATOM 1968 N N . PHE A 1 261 ? 15.722 4.707 -4.858 1.00 87.00 261 PHE A N 1
ATOM 1969 C CA . PHE A 1 261 ? 15.107 3.672 -5.698 1.00 87.00 261 PHE A CA 1
ATOM 1970 C C . PHE A 1 261 ? 13.854 3.029 -5.087 1.00 87.00 261 PHE A C 1
ATOM 1972 O O . PHE A 1 261 ? 13.647 1.822 -5.219 1.00 87.00 261 PHE A O 1
ATOM 1979 N N . TYR A 1 262 ? 13.020 3.824 -4.412 1.00 89.88 262 TYR A N 1
ATOM 1980 C CA . TYR A 1 262 ? 11.714 3.356 -3.959 1.00 89.88 262 TYR A CA 1
ATOM 1981 C C . TYR A 1 262 ? 10.638 4.438 -4.037 1.00 89.88 262 TYR A C 1
ATOM 1983 O O . TYR A 1 262 ? 10.930 5.636 -3.975 1.00 89.88 262 TYR A O 1
ATOM 1991 N N . THR A 1 263 ? 9.394 3.980 -4.123 1.00 91.06 263 THR A N 1
ATOM 1992 C CA . THR A 1 263 ? 8.179 4.782 -3.937 1.00 91.06 263 THR A CA 1
ATOM 1993 C C . THR A 1 263 ? 7.490 4.311 -2.663 1.00 91.06 263 THR A C 1
ATOM 1995 O O . THR A 1 263 ? 7.475 3.113 -2.364 1.00 91.06 263 THR A O 1
ATOM 1998 N N . GLU A 1 264 ? 6.959 5.248 -1.885 1.00 94.25 264 GLU A N 1
ATOM 1999 C CA . GLU A 1 264 ? 6.231 4.970 -0.651 1.00 94.25 264 GLU A CA 1
ATOM 2000 C C . GLU A 1 264 ? 4.829 5.570 -0.717 1.00 94.25 264 GLU A C 1
ATOM 2002 O O . GLU A 1 264 ? 4.680 6.775 -0.916 1.00 94.25 264 GLU A O 1
ATOM 2007 N N . TYR A 1 265 ? 3.816 4.729 -0.527 1.00 95.00 265 TYR A N 1
ATOM 2008 C CA . TYR A 1 265 ? 2.438 5.157 -0.327 1.00 95.00 265 TYR A CA 1
ATOM 2009 C C . TYR A 1 265 ? 2.115 5.096 1.159 1.00 95.00 265 TYR A C 1
ATOM 2011 O O . TYR A 1 265 ? 2.330 4.066 1.800 1.00 95.00 265 TYR A O 1
ATOM 2019 N N . ILE A 1 266 ? 1.598 6.197 1.688 1.00 96.38 266 ILE A N 1
ATOM 2020 C CA . ILE A 1 266 ? 1.080 6.303 3.047 1.00 96.38 266 ILE A CA 1
ATOM 2021 C C . ILE A 1 266 ? -0.413 6.568 2.908 1.00 96.38 266 ILE A C 1
ATOM 2023 O O . ILE A 1 266 ? -0.800 7.582 2.328 1.00 96.38 266 ILE A O 1
ATOM 2027 N N . ILE A 1 267 ? -1.233 5.646 3.401 1.00 96.81 267 ILE A N 1
ATOM 2028 C CA . ILE A 1 267 ? -2.689 5.767 3.389 1.00 96.81 267 ILE A CA 1
ATOM 2029 C C . ILE A 1 267 ? -3.174 5.806 4.828 1.00 96.81 267 ILE A C 1
ATOM 2031 O O . ILE A 1 267 ? -2.870 4.898 5.597 1.00 96.81 267 ILE A O 1
ATOM 2035 N N . THR A 1 268 ? -3.954 6.819 5.171 1.00 96.81 268 THR A N 1
ATOM 2036 C CA . THR A 1 268 ? -4.688 6.900 6.436 1.00 96.81 268 THR A CA 1
ATOM 2037 C C . THR A 1 268 ? -6.174 6.834 6.118 1.00 96.81 268 THR A C 1
ATOM 2039 O O . THR A 1 268 ? -6.639 7.579 5.260 1.00 96.81 268 THR A O 1
ATOM 2042 N N . ALA A 1 269 ? -6.911 5.947 6.777 1.00 95.75 269 ALA A N 1
ATOM 2043 C CA . ALA A 1 269 ? -8.357 5.812 6.660 1.00 95.75 269 ALA A CA 1
ATOM 2044 C C . ALA A 1 269 ? -8.985 5.975 8.049 1.00 95.75 269 ALA A C 1
ATOM 2046 O O . ALA A 1 269 ? -8.851 5.103 8.908 1.00 95.75 269 ALA A O 1
ATOM 2047 N N . GLU A 1 270 ? -9.659 7.100 8.268 1.00 94.50 270 GLU A N 1
ATOM 2048 C CA . GLU A 1 270 ? -10.356 7.420 9.516 1.00 94.50 270 GLU A CA 1
ATOM 2049 C C . GLU A 1 270 ? -11.844 7.096 9.381 1.00 94.50 270 GLU A C 1
ATOM 2051 O O . GLU A 1 270 ? -12.489 7.515 8.416 1.00 94.50 270 GLU A O 1
ATOM 2056 N N . LYS A 1 271 ? -12.406 6.359 10.338 1.00 93.12 271 LYS A N 1
ATOM 2057 C CA . LYS A 1 271 ? -13.832 6.006 10.331 1.00 93.12 271 LYS A CA 1
ATOM 2058 C C . LYS A 1 271 ? -14.688 7.223 10.721 1.00 93.12 271 LYS A C 1
ATOM 2060 O O . LYS A 1 271 ? -14.361 7.920 11.681 1.00 93.12 271 LYS A O 1
ATOM 2065 N N . LEU A 1 272 ? -15.767 7.492 9.973 1.00 92.75 272 LEU A N 1
ATOM 2066 C CA . LEU A 1 272 ? -16.672 8.643 10.171 1.00 92.75 272 LEU A CA 1
ATOM 2067 C C . LEU A 1 272 ? -17.881 8.359 11.072 1.00 92.75 272 LEU A C 1
ATOM 2069 O O . LEU A 1 272 ? -18.372 7.208 11.090 1.00 92.75 272 LEU A O 1
#

Secondary structure (DSSP, 8-state):
--EEE-TTT--EEETT-SB-TTT--B-S-------------THHHHHHHHHHHHHHHHHHHHHHHHTTS-------------------------------------PPP--------------------------SS-TT---HHHHHHHHHHHHHHS--SS---S-GGG-EEEEETTEEEEEEE-TT--EEEEEEETTS-EEEEEEEES--SSS--HHHHHHHHHHHHHHHSS--TT--EEEEETTEEEEEEEEEEGGGTEEEEEEEEEE-

Radius of gyration: 32.82 Å; chains: 1; bounding box: 72×62×111 Å

pLDDT: mean 75.74, std 20.46, range [36.03, 97.38]